Protein AF-0000000074702925 (afdb_homodimer)

Radius of gyration: 19.79 Å; Cα contacts (8 Å, |Δi|>4): 242; chains: 2; bounding box: 72×47×39 Å

Secondary structure (DSSP, 8-state):
------PPB--GGG-S-HHHHHHHS-TTSHHHHHHHHHHHHHHHHHHHTTT-HHHHHHHHHHHHHHHHTHHHHHHHHHHHGGGT-SSB---TT-HHIIIIIIHHHHHHHHHHHHHTT-/--------B--GGG-S-HHHHHHHS-TTSHHHHHHHHHHHHHHHHHHHTTT-HHHHHHHHHHHHHHHHTHHHHHHHHHHHGGGT-SSB---TT-HHIIIIIIHHHHHHHHHHHHHTT-

Solvent-accessible surface area (backbone atoms only — not comparable to full-atom values): 13350 Å² total; per-residue (Å²): 128,80,80,75,79,75,66,49,74,54,60,68,88,76,49,91,39,69,65,62,49,58,67,69,52,70,66,81,41,65,65,53,43,50,50,51,49,49,54,51,52,51,49,48,49,48,65,75,42,47,88,41,55,72,59,48,52,53,52,43,52,52,47,48,52,56,48,57,39,42,47,47,48,32,46,51,40,49,74,48,26,78,79,74,40,76,46,45,57,44,31,87,59,29,60,45,45,31,57,72,50,35,39,57,48,51,51,47,47,48,47,53,49,57,50,64,74,101,129,82,82,74,81,74,66,50,75,53,59,68,89,77,51,93,39,70,65,62,49,60,66,68,51,69,68,80,41,66,65,52,42,51,50,51,49,49,54,52,52,50,47,49,48,49,67,74,43,46,86,41,54,70,60,49,52,52,52,42,52,52,48,48,52,55,48,57,39,42,47,48,48,32,47,51,39,49,73,48,27,79,80,74,39,74,46,43,57,45,33,86,58,30,60,43,43,31,58,72,50,34,39,56,48,51,50,46,48,50,47,52,49,56,49,63,74,102

InterPro domains:
  IPR026721 Transmembrane protein 18 [PF14770] (21-115)

Organism: Acropora cervicornis (NCBI:txid6130)

Foldseek 3Di:
DPPPQDAAEDDCVPDPDLVSLVVPDDCVFPVNVVLVVVLVVLLCCLQVVLVVLVVLVVSLVVLVVQLVCLVVVLVVCQVCVVVRHRYRSSDPVRSCSVVSPNVSSVVSSVCSVVSNVD/DPPPQDAAEDDCVPDPDLVSLVVPDDCVQVVNVVLVCVLVVLLCCLQVVLVVLVVLVVSLVVLVVQLVCLVVVLVVCQVCVVVRHRYRSSDDVRSCSVVSPNVSSVVSSVCSVVSNVD

Structure (mmCIF, N/CA/C/O backbone):
data_AF-0000000074702925-model_v1
#
loop_
_entity.id
_entity.type
_entity.pdbx_description
1 polymer 'Transmembrane protein 18'
#
loop_
_atom_site.group_PDB
_atom_site.id
_atom_site.type_symbol
_atom_site.label_atom_id
_atom_site.label_alt_id
_atom_site.label_comp_id
_atom_site.label_asym_id
_atom_site.label_entity_id
_atom_site.label_seq_id
_atom_site.pdbx_PDB_ins_code
_atom_site.Cartn_x
_atom_site.Cartn_y
_atom_site.Cartn_z
_atom_site.occupancy
_atom_site.B_iso_or_equiv
_atom_site.auth_seq_id
_atom_site.auth_comp_id
_atom_site.auth_asym_id
_atom_site.auth_atom_id
_atom_site.pdbx_PDB_model_num
ATOM 1 N N . MET A 1 1 ? -36.688 21.953 11.672 1 45.47 1 MET A N 1
ATOM 2 C CA . MET A 1 1 ? -35.312 22.266 12.008 1 45.47 1 MET A CA 1
ATOM 3 C C . MET A 1 1 ? -34.344 21.422 11.203 1 45.47 1 MET A C 1
ATOM 5 O O . MET A 1 1 ? -34.438 20.188 11.211 1 45.47 1 MET A O 1
ATOM 9 N N . LYS A 1 2 ? -33.875 21.906 10.164 1 54.5 2 LYS A N 1
ATOM 10 C CA . LYS A 1 2 ? -33 21.141 9.289 1 54.5 2 LYS A CA 1
ATOM 11 C C . LYS A 1 2 ? -31.797 20.609 10.062 1 54.5 2 LYS A C 1
ATOM 13 O O . LYS A 1 2 ? -31.094 21.359 10.734 1 54.5 2 LYS A O 1
ATOM 18 N N . ASN A 1 3 ? -31.734 19.422 10.531 1 56.72 3 ASN A N 1
ATOM 19 C CA . ASN A 1 3 ? -30.609 18.844 11.242 1 56.72 3 ASN A CA 1
ATOM 20 C C . ASN A 1 3 ? -29.297 19.062 10.484 1 56.72 3 ASN A C 1
ATOM 22 O O . ASN A 1 3 ? -29.109 18.547 9.391 1 56.72 3 ASN A O 1
ATOM 26 N N . THR A 1 4 ? -28.734 20.25 10.68 1 74.25 4 THR A N 1
ATOM 27 C CA . THR A 1 4 ? -27.469 20.594 10.047 1 74.25 4 THR A CA 1
ATOM 28 C C . THR A 1 4 ? -26.391 19.578 10.383 1 74.25 4 THR A C 1
ATOM 30 O O . THR A 1 4 ? -26.016 19.438 11.547 1 74.25 4 THR A O 1
ATOM 33 N N . TYR A 1 5 ? -26.172 18.641 9.672 1 73.62 5 TYR A N 1
ATOM 34 C CA . TYR A 1 5 ? -25.109 17.641 9.867 1 73.62 5 TYR A CA 1
ATOM 35 C C . TYR A 1 5 ? -23.766 18.312 10.07 1 73.62 5 TYR A C 1
ATOM 37 O O . TYR A 1 5 ? -23.359 19.172 9.281 1 73.62 5 TYR A O 1
ATOM 45 N N . VAL A 1 6 ? -23.078 18.125 11.258 1 82.25 6 VAL A N 1
ATOM 46 C CA . VAL A 1 6 ? -21.734 18.609 11.531 1 82.25 6 VAL A CA 1
ATOM 47 C C . VAL A 1 6 ? -20.719 17.562 11.133 1 82.25 6 VAL A C 1
ATOM 49 O O . VAL A 1 6 ? -20.688 16.453 11.695 1 82.25 6 VAL A O 1
ATOM 52 N N . PRO A 1 7 ? -19.984 17.797 10.141 1 81.19 7 PRO A N 1
ATOM 53 C CA . PRO A 1 7 ? -18.969 16.828 9.742 1 81.19 7 PRO A CA 1
ATOM 54 C C . PRO A 1 7 ? -18.078 16.391 10.914 1 81.19 7 PRO A C 1
ATOM 56 O O . PRO A 1 7 ? -17.75 17.219 11.773 1 81.19 7 PRO A O 1
ATOM 59 N N . ARG A 1 8 ? -17.719 15.102 10.883 1 82.19 8 ARG A N 1
ATOM 60 C CA . ARG A 1 8 ? -16.797 14.578 11.883 1 82.19 8 ARG A CA 1
ATOM 61 C C . ARG A 1 8 ? -15.383 14.43 11.312 1 82.19 8 ARG A C 1
ATOM 63 O O . ARG A 1 8 ? -15.219 14.133 10.133 1 82.19 8 ARG A O 1
ATOM 70 N N . PHE A 1 9 ? -14.43 14.719 12.18 1 79.69 9 PHE A N 1
ATOM 71 C CA . PHE A 1 9 ? -13.023 14.461 11.891 1 79.69 9 PHE A CA 1
ATOM 72 C C . PHE A 1 9 ? -12.539 13.227 12.633 1 79.69 9 PHE A C 1
ATOM 74 O O . PHE A 1 9 ? -12.625 13.156 13.859 1 79.69 9 PHE A O 1
ATOM 81 N N . PHE A 1 10 ? -12.164 12.227 11.945 1 80.5 10 PHE A N 1
ATOM 82 C CA . PHE A 1 10 ? -11.703 10.984 12.555 1 80.5 10 PHE A CA 1
ATOM 83 C C . PHE A 1 10 ? -10.266 11.125 13.047 1 80.5 10 PHE A C 1
ATOM 85 O O . PHE A 1 10 ? -9.328 11.094 12.25 1 80.5 10 PHE A O 1
ATOM 92 N N . ASP A 1 11 ? -10.094 11.258 14.305 1 80.44 11 ASP A N 1
ATOM 93 C CA . ASP A 1 11 ? -8.805 11.312 14.984 1 80.44 11 ASP A CA 1
ATOM 94 C C . ASP A 1 11 ? -8.414 9.938 15.523 1 80.44 11 ASP A C 1
ATOM 96 O O . ASP A 1 11 ? -8.977 9.477 16.516 1 80.44 11 ASP A O 1
ATOM 100 N N . THR A 1 12 ? -7.488 9.391 15.016 1 79.94 12 THR A N 1
ATOM 101 C CA . THR A 1 12 ? -7.102 8.023 15.344 1 79.94 12 THR A CA 1
ATOM 102 C C . THR A 1 12 ? -6.449 7.961 16.719 1 79.94 12 THR A C 1
ATOM 104 O O . THR A 1 12 ? -6.32 6.883 17.312 1 79.94 12 THR A O 1
ATOM 107 N N . ASN A 1 13 ? -6.023 9 17.172 1 80.88 13 ASN A N 1
ATOM 108 C CA . ASN A 1 13 ? -5.445 9.008 18.516 1 80.88 13 ASN A CA 1
ATOM 109 C C . ASN A 1 13 ? -6.48 8.633 19.562 1 80.88 13 ASN A C 1
ATOM 111 O O . ASN A 1 13 ? -6.121 8.234 20.672 1 80.88 13 ASN A O 1
ATOM 115 N N . GLN A 1 14 ? -7.699 8.672 19.266 1 77 14 GLN A N 1
ATOM 116 C CA . GLN A 1 14 ? -8.773 8.438 20.219 1 77 14 GLN A CA 1
ATOM 117 C C . GLN A 1 14 ? -9.422 7.078 20 1 77 14 GLN A C 1
ATOM 119 O O . GLN A 1 14 ? -10.414 6.742 20.656 1 77 14 GLN A O 1
ATOM 124 N N . ILE A 1 15 ? -8.781 6.348 19.188 1 72.19 15 ILE A N 1
ATOM 125 C CA . ILE A 1 15 ? -9.43 5.098 18.812 1 72.19 15 ILE A CA 1
ATOM 126 C C . ILE A 1 15 ? -8.789 3.93 19.547 1 72.19 15 ILE A C 1
ATOM 128 O O . ILE A 1 15 ? -7.562 3.818 19.609 1 72.19 15 ILE A O 1
ATOM 132 N N . ASP A 1 16 ? -9.68 3.139 20.062 1 75.44 16 ASP A N 1
ATOM 133 C CA . ASP A 1 16 ? -9.25 2.014 20.891 1 75.44 16 ASP A CA 1
ATOM 134 C C . ASP A 1 16 ? -8.789 0.846 20.016 1 75.44 16 ASP A C 1
ATOM 136 O O . ASP A 1 16 ? -7.953 0.042 20.438 1 75.44 16 ASP A O 1
ATOM 140 N N . GLY A 1 17 ? -9.367 0.904 18.844 1 87.5 17 GLY A N 1
ATOM 141 C CA . GLY A 1 17 ? -9.008 -0.203 17.969 1 87.5 17 GLY A CA 1
ATOM 142 C C . GLY A 1 17 ? -9.578 -0.065 16.562 1 87.5 17 GLY A C 1
ATOM 143 O O . GLY A 1 17 ? -10.398 0.815 16.312 1 87.5 17 GLY A O 1
ATOM 144 N N . VAL A 1 18 ? -9.125 -0.928 15.758 1 89.31 18 VAL A N 1
ATOM 145 C CA . VAL A 1 18 ? -9.508 -0.881 14.352 1 89.31 18 VAL A CA 1
ATOM 146 C C . VAL A 1 18 ? -11.008 -1.138 14.211 1 89.31 18 VAL A C 1
ATOM 148 O O . VAL A 1 18 ? -11.688 -0.477 13.422 1 89.31 18 VAL A O 1
ATOM 151 N N . TRP A 1 19 ? -11.5 -2.031 15.008 1 91.12 19 TRP A N 1
ATOM 152 C CA . TRP A 1 19 ? -12.914 -2.375 14.898 1 91.12 19 TRP A CA 1
ATOM 153 C C . TRP A 1 19 ? -13.789 -1.191 15.297 1 91.12 19 TRP A C 1
ATOM 155 O O . TRP A 1 19 ? -14.781 -0.896 14.625 1 91.12 19 TRP A O 1
ATOM 165 N N . GLU A 1 20 ? -13.438 -0.58 16.375 1 91 20 GLU A N 1
ATOM 166 C CA . GLU A 1 20 ? -14.164 0.617 16.797 1 91 20 GLU A CA 1
ATOM 167 C C . GLU A 1 20 ? -14.094 1.705 15.727 1 91 20 GLU A C 1
ATOM 169 O O . GLU A 1 20 ? -15.062 2.445 15.531 1 91 20 GLU A O 1
ATOM 174 N N . TYR A 1 21 ? -13 1.733 15.18 1 91.31 21 TYR A N 1
ATOM 175 C CA . TYR A 1 21 ? -12.812 2.701 14.109 1 91.31 21 TYR A CA 1
ATOM 176 C C . TYR A 1 21 ? -13.758 2.404 12.945 1 91.31 21 TYR A C 1
ATOM 178 O O . TYR A 1 21 ? -14.484 3.287 12.484 1 91.31 21 TYR A O 1
ATOM 186 N N . VAL A 1 22 ? -13.82 1.162 12.508 1 94.12 22 VAL A N 1
ATOM 187 C CA . VAL A 1 22 ? -14.633 0.763 11.367 1 94.12 22 VAL A CA 1
ATOM 188 C C . VAL A 1 22 ? -16.109 0.931 11.695 1 94.12 22 VAL A C 1
ATOM 190 O O . VAL A 1 22 ? -16.906 1.375 10.859 1 94.12 22 VAL A O 1
ATOM 193 N N . LYS A 1 23 ? -16.469 0.731 12.875 1 93.75 23 LYS A N 1
ATOM 194 C CA . LYS A 1 23 ? -17.859 0.876 13.305 1 93.75 23 LYS A CA 1
ATOM 195 C C . LYS A 1 23 ? -18.297 2.336 13.258 1 93.75 23 LYS A C 1
ATOM 197 O O . LYS A 1 23 ? -19.469 2.625 13.047 1 93.75 23 LYS A O 1
ATOM 202 N N . ALA A 1 24 ? -17.375 3.207 13.5 1 93.25 24 ALA A N 1
ATOM 203 C CA . ALA A 1 24 ? -17.672 4.633 13.57 1 93.25 24 ALA A CA 1
ATOM 204 C C . ALA A 1 24 ? -17.891 5.215 12.172 1 93.25 24 ALA A C 1
ATOM 206 O O . ALA A 1 24 ? -18.391 6.328 12.023 1 93.25 24 ALA A O 1
ATOM 207 N N . ILE A 1 25 ? -17.469 4.473 11.156 1 95.81 25 ILE A N 1
ATOM 208 C CA . ILE A 1 25 ? -17.625 4.949 9.789 1 95.81 25 ILE A CA 1
ATOM 209 C C . ILE A 1 25 ? -19.094 4.938 9.391 1 95.81 25 ILE A C 1
ATOM 211 O O . ILE A 1 25 ? -19.812 3.986 9.703 1 95.81 25 ILE A O 1
ATOM 215 N N . ASP A 1 26 ? -19.594 5.984 8.75 1 96.31 26 ASP A N 1
ATOM 216 C CA . ASP A 1 26 ? -20.938 6.02 8.188 1 96.31 26 ASP A CA 1
ATOM 217 C C . ASP A 1 26 ? -20.969 5.344 6.816 1 96.31 26 ASP A C 1
ATOM 219 O O . ASP A 1 26 ? -20.828 6.008 5.789 1 96.31 26 ASP A O 1
ATOM 223 N N . TRP A 1 27 ? -21.297 4.188 6.758 1 96.69 27 TRP A N 1
ATOM 224 C CA . TRP A 1 27 ? -21.234 3.357 5.559 1 96.69 27 TRP A CA 1
ATOM 225 C C . TRP A 1 27 ? -22.391 3.68 4.613 1 96.69 27 TRP A C 1
ATOM 227 O O . TRP A 1 27 ? -22.453 3.148 3.502 1 96.69 27 TRP A O 1
ATOM 237 N N . SER A 1 28 ? -23.234 4.559 5.02 1 95.75 28 SER A N 1
ATOM 238 C CA . SER A 1 28 ? -24.328 4.953 4.133 1 95.75 28 SER A CA 1
ATOM 239 C C . SER A 1 28 ? -23.859 5.965 3.094 1 95.75 28 SER A C 1
ATOM 241 O O . SER A 1 28 ? -24.594 6.301 2.164 1 95.75 28 SER A O 1
ATOM 243 N N . GLU A 1 29 ? -22.703 6.484 3.213 1 96.69 29 GLU A N 1
ATOM 244 C CA . GLU A 1 29 ? -22.141 7.383 2.209 1 96.69 29 GLU A CA 1
ATOM 245 C C . GLU A 1 29 ? -22.078 6.711 0.839 1 96.69 29 GLU A C 1
ATOM 247 O O . GLU A 1 29 ? -21.562 5.602 0.708 1 96.69 29 GLU A O 1
ATOM 252 N N . PRO A 1 30 ? -22.5 7.359 -0.197 1 98 30 PRO A N 1
ATOM 253 C CA . PRO A 1 30 ? -22.562 6.711 -1.509 1 98 30 PRO A CA 1
ATOM 254 C C . PRO A 1 30 ? -21.203 6.281 -2.025 1 98 30 PRO A C 1
ATOM 256 O O . PRO A 1 30 ? -21.078 5.223 -2.648 1 98 30 PRO A O 1
ATOM 259 N N . TRP A 1 31 ? -20.219 7.125 -1.813 1 98.38 31 TRP A N 1
ATOM 260 C CA . TRP A 1 31 ? -18.891 6.766 -2.318 1 98.38 31 TRP A CA 1
ATOM 261 C C . TRP A 1 31 ? -18.344 5.547 -1.584 1 98.38 31 TRP A C 1
ATOM 263 O O . TRP A 1 31 ? -17.625 4.73 -2.17 1 98.38 31 TRP A O 1
ATOM 273 N N . LEU A 1 32 ? -18.641 5.363 -0.361 1 98.5 32 LEU A N 1
ATOM 274 C CA . LEU A 1 32 ? -18.234 4.18 0.381 1 98.5 32 LEU A CA 1
ATOM 275 C C . LEU A 1 32 ? -18.969 2.938 -0.109 1 98.5 32 LEU A C 1
ATOM 277 O O . LEU A 1 32 ? -18.375 1.86 -0.217 1 98.5 32 LEU A O 1
ATOM 281 N N . ALA A 1 33 ? -20.25 3.117 -0.35 1 98.25 33 ALA A N 1
ATOM 282 C CA . ALA A 1 33 ? -20.984 2.014 -0.952 1 98.25 33 ALA A CA 1
ATOM 283 C C . ALA A 1 33 ? -20.375 1.599 -2.283 1 98.25 33 ALA A C 1
ATOM 285 O O . ALA A 1 33 ? -20.234 0.407 -2.566 1 98.25 33 ALA A O 1
AT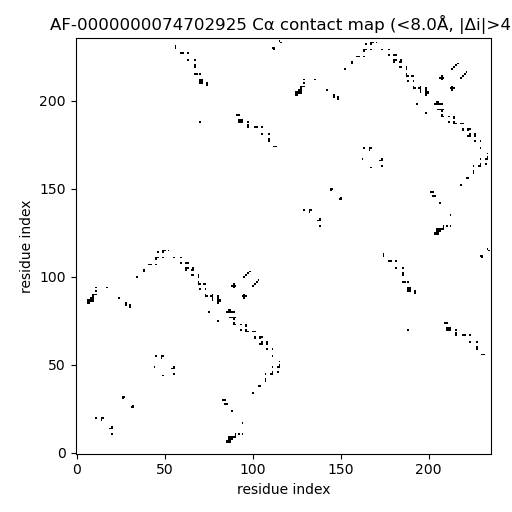OM 286 N N . GLY A 1 34 ? -20.062 2.57 -3.104 1 98.5 34 GLY A N 1
ATOM 287 C CA . GLY A 1 34 ? -19.391 2.281 -4.359 1 98.5 34 GLY A CA 1
ATOM 288 C C . GLY A 1 34 ? -18.078 1.525 -4.172 1 98.5 34 GLY A C 1
ATOM 289 O O . GLY A 1 34 ? -17.797 0.588 -4.918 1 98.5 34 GLY A O 1
ATOM 290 N N . LEU A 1 35 ? -17.328 1.936 -3.217 1 98.69 35 LEU A N 1
ATOM 291 C CA . LEU A 1 35 ? -16.062 1.266 -2.924 1 98.69 35 LEU A CA 1
ATOM 292 C C . LEU A 1 35 ? -16.297 -0.179 -2.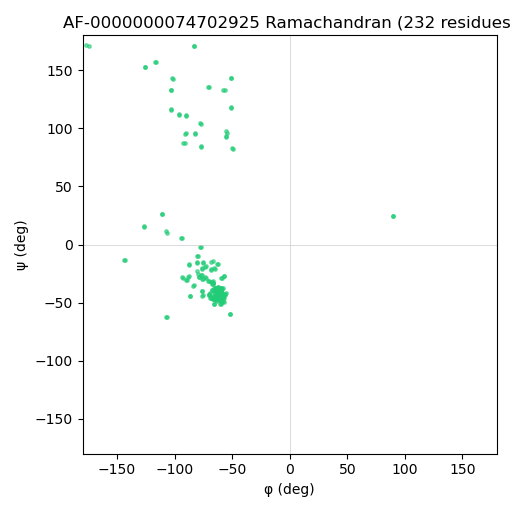498 1 98.69 35 LEU A C 1
ATOM 294 O O . LEU A 1 35 ? -15.57 -1.082 -2.916 1 98.69 35 LEU A O 1
ATOM 298 N N . LEU A 1 36 ? -17.344 -0.442 -1.652 1 98.56 36 LEU A N 1
ATOM 299 C CA . LEU A 1 36 ? -17.688 -1.8 -1.242 1 98.56 36 LEU A CA 1
ATOM 300 C C . LEU A 1 36 ? -18.078 -2.648 -2.447 1 98.56 36 LEU A C 1
ATOM 302 O O . LEU A 1 36 ? -17.641 -3.797 -2.57 1 98.56 36 LEU A O 1
ATOM 306 N N . VAL A 1 37 ? -18.875 -2.086 -3.268 1 98.62 37 VAL A N 1
ATOM 307 C CA . VAL A 1 37 ? -19.281 -2.785 -4.484 1 98.62 37 VAL A CA 1
ATOM 308 C C . VAL A 1 37 ? -18.047 -3.123 -5.316 1 98.62 37 VAL A C 1
ATOM 310 O O . VAL A 1 37 ? -17.938 -4.234 -5.844 1 98.62 37 VAL A O 1
ATOM 313 N N . PHE A 1 38 ? -17.125 -2.215 -5.426 1 98.81 38 PHE A N 1
ATOM 314 C CA . PHE A 1 38 ? -15.875 -2.441 -6.145 1 98.81 38 PHE A CA 1
ATOM 315 C C . PHE A 1 38 ? -15.125 -3.635 -5.566 1 98.81 38 PHE A C 1
ATOM 317 O O . PHE A 1 38 ? -14.688 -4.516 -6.305 1 98.81 38 PHE A O 1
ATOM 324 N N . HIS A 1 39 ? -14.977 -3.637 -4.254 1 98.69 39 HIS A N 1
ATOM 325 C CA . HIS A 1 39 ? -14.258 -4.727 -3.609 1 98.69 39 HIS A CA 1
ATOM 326 C C . HIS A 1 39 ? -14.938 -6.066 -3.869 1 98.69 39 HIS A C 1
ATOM 328 O O . HIS A 1 39 ? -14.281 -7.043 -4.238 1 98.69 39 HIS A O 1
ATOM 334 N N . VAL A 1 40 ? -16.234 -6.148 -3.744 1 98.62 40 VAL A N 1
ATOM 335 C CA . VAL A 1 40 ? -17 -7.387 -3.896 1 98.62 40 VAL A CA 1
ATOM 336 C C . VAL A 1 40 ? -16.969 -7.832 -5.355 1 98.62 40 VAL A C 1
ATOM 338 O O . VAL A 1 40 ? -16.734 -9.008 -5.648 1 98.62 40 VAL A O 1
ATOM 341 N N . THR A 1 41 ? -17.203 -6.914 -6.273 1 98.56 41 THR A N 1
ATOM 342 C CA . THR A 1 41 ? -17.188 -7.242 -7.691 1 98.56 41 THR A CA 1
ATOM 343 C C . THR A 1 41 ? -15.82 -7.77 -8.102 1 98.56 41 THR A C 1
ATOM 345 O O . THR A 1 41 ? -15.719 -8.758 -8.836 1 98.56 41 THR A O 1
ATOM 348 N N . THR A 1 42 ? -14.758 -7.047 -7.633 1 98.5 42 THR A N 1
ATOM 349 C CA . THR A 1 42 ? -13.406 -7.5 -7.945 1 98.5 42 THR A CA 1
ATOM 350 C C . THR A 1 42 ? -13.164 -8.906 -7.402 1 98.5 42 THR A C 1
ATOM 352 O O . THR A 1 42 ? -12.594 -9.758 -8.094 1 98.5 42 THR A O 1
ATOM 355 N N . PHE A 1 43 ? -13.617 -9.141 -6.172 1 98.38 43 PHE A N 1
ATOM 356 C CA . PHE A 1 43 ? -13.484 -10.461 -5.566 1 98.38 43 PHE A CA 1
ATOM 357 C C . PHE A 1 43 ? -14.195 -11.516 -6.406 1 98.38 43 PHE A C 1
ATOM 359 O O . PHE A 1 43 ? -13.633 -12.578 -6.68 1 98.38 43 PHE A O 1
ATOM 366 N N . LEU A 1 44 ? -15.398 -11.25 -6.859 1 97.81 44 LEU A N 1
ATOM 367 C CA . LEU A 1 44 ? -16.188 -12.18 -7.66 1 97.81 44 LEU A CA 1
ATOM 368 C C . LEU A 1 44 ? -15.523 -12.43 -9.008 1 97.81 44 LEU A C 1
ATOM 370 O O . LEU A 1 44 ? -15.516 -13.562 -9.508 1 97.81 44 LEU A O 1
ATOM 374 N N . LEU A 1 45 ? -15.008 -11.391 -9.602 1 97.38 45 LEU A N 1
ATOM 375 C CA . LEU A 1 45 ? -14.289 -11.531 -10.867 1 97.38 45 LEU A CA 1
ATOM 376 C C . LEU A 1 45 ? -13.078 -12.445 -10.703 1 97.38 45 LEU A C 1
ATOM 378 O O . LEU A 1 45 ? -12.812 -13.281 -11.57 1 97.38 45 LEU A O 1
ATOM 382 N N . ILE A 1 46 ? -12.375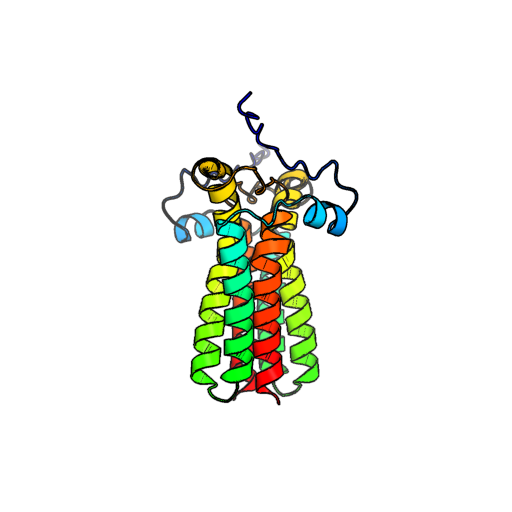 -12.273 -9.625 1 97.19 46 ILE A N 1
ATOM 383 C CA . ILE A 1 46 ? -11.18 -13.062 -9.359 1 97.19 46 ILE A CA 1
ATOM 384 C C . ILE A 1 46 ? -11.539 -14.539 -9.25 1 97.19 46 ILE A C 1
ATOM 386 O O . ILE A 1 46 ? -10.922 -15.391 -9.898 1 97.19 46 ILE A O 1
ATOM 390 N N . VAL A 1 47 ? -12.562 -14.867 -8.578 1 95.62 47 VAL A N 1
ATOM 391 C CA . VAL A 1 47 ? -12.953 -16.25 -8.367 1 95.62 47 VAL A CA 1
ATOM 392 C C . VAL A 1 47 ? -13.602 -16.812 -9.633 1 95.62 47 VAL A C 1
ATOM 394 O O . VAL A 1 47 ? -13.312 -17.938 -10.047 1 95.62 47 VAL A O 1
ATOM 397 N N . GLY A 1 48 ? -14.438 -16.062 -10.203 1 95.31 48 GLY A N 1
ATOM 398 C CA . GLY A 1 48 ? -15.219 -16.516 -11.344 1 95.31 48 GLY A CA 1
ATOM 399 C C . GLY A 1 48 ? -14.391 -16.688 -12.602 1 95.31 48 GLY A C 1
ATOM 400 O O . GLY A 1 48 ? -14.727 -17.516 -13.461 1 95.31 48 GLY A O 1
ATOM 401 N N . LEU A 1 49 ? -13.352 -15.836 -12.688 1 93.56 49 LEU A N 1
ATOM 402 C CA . LEU A 1 49 ? -12.523 -15.859 -13.891 1 93.56 49 LEU A CA 1
ATOM 403 C C . LEU A 1 49 ? -11.125 -16.406 -13.578 1 93.56 49 LEU A C 1
ATOM 405 O O . LEU A 1 49 ? -10.148 -16.016 -14.227 1 93.56 49 LEU A O 1
ATOM 409 N N . ARG A 1 50 ? -10.969 -17.219 -12.57 1 91.81 50 ARG A N 1
ATOM 410 C CA . ARG A 1 50 ? -9.672 -17.688 -12.109 1 91.81 50 ARG A CA 1
ATOM 411 C C . ARG A 1 50 ? -9.008 -18.578 -13.164 1 91.81 50 ARG A C 1
ATOM 413 O O . ARG A 1 50 ? -7.789 -18.766 -13.133 1 91.81 50 ARG A O 1
ATOM 420 N N . ARG A 1 51 ? -9.758 -19.172 -14.148 1 91.56 51 ARG A N 1
ATOM 421 C CA . ARG A 1 51 ? -9.203 -20.047 -15.172 1 91.56 51 ARG A CA 1
ATOM 422 C C . ARG A 1 51 ? -8.477 -19.25 -16.234 1 91.56 51 ARG A C 1
ATOM 424 O O . ARG A 1 51 ? -7.719 -19.812 -17.031 1 91.56 51 ARG A O 1
ATOM 431 N N . TYR A 1 52 ? -8.828 -17.938 -16.297 1 92.62 52 TYR A N 1
ATOM 432 C CA . TYR A 1 52 ? -8.188 -17.062 -17.281 1 92.62 52 TYR A CA 1
ATOM 433 C C . TYR A 1 52 ? -6.961 -16.375 -16.672 1 92.62 52 TYR A C 1
ATOM 435 O O . TYR A 1 52 ? -7.027 -15.227 -16.266 1 92.62 52 TYR A O 1
ATOM 443 N N . THR A 1 53 ? -5.859 -16.969 -16.719 1 87.56 53 THR A N 1
ATOM 444 C CA . THR A 1 53 ? -4.637 -16.578 -16.016 1 87.56 53 THR A CA 1
ATOM 445 C C . THR A 1 53 ? -4.125 -15.234 -16.531 1 87.56 53 THR A C 1
ATOM 447 O O . THR A 1 53 ? -3.652 -14.414 -15.742 1 87.56 53 THR A O 1
ATOM 450 N N . ASN A 1 54 ? -4.133 -15.07 -17.906 1 90 54 ASN A N 1
ATOM 451 C CA . ASN A 1 54 ? -3.672 -13.789 -18.438 1 90 54 ASN A CA 1
ATOM 452 C C . ASN A 1 54 ? -4.512 -12.633 -17.922 1 90 54 ASN A C 1
ATOM 454 O O . ASN A 1 54 ? -3.979 -11.562 -17.609 1 90 54 ASN A O 1
ATOM 458 N N . PHE A 1 55 ? -5.832 -12.906 -17.875 1 92.81 55 PHE A N 1
ATOM 459 C CA . PHE A 1 55 ? -6.723 -11.891 -17.328 1 92.81 55 PHE A CA 1
ATOM 460 C C . PHE A 1 55 ? -6.398 -11.602 -15.867 1 92.81 55 PHE A C 1
ATOM 462 O O . PHE A 1 55 ? -6.34 -10.445 -15.453 1 92.81 55 PHE A O 1
ATOM 469 N N . GLN A 1 56 ? -6.094 -12.625 -15.062 1 92.69 56 GLN A N 1
ATOM 470 C CA . GLN A 1 56 ? -5.766 -12.484 -13.648 1 92.69 56 GLN A CA 1
ATOM 471 C C . GLN A 1 56 ? -4.477 -11.688 -13.461 1 92.69 56 GLN A C 1
ATOM 473 O O . GLN A 1 56 ? -4.367 -10.891 -12.523 1 92.69 56 GLN A O 1
ATOM 478 N N . GLY A 1 57 ? -3.514 -11.898 -14.352 1 94 57 GLY A N 1
ATOM 479 C CA . GLY A 1 57 ? -2.279 -11.133 -14.273 1 94 57 GLY A CA 1
ATOM 480 C C . GLY A 1 57 ? -2.49 -9.641 -14.461 1 94 57 GLY A C 1
ATOM 481 O O . GLY A 1 57 ? -1.925 -8.836 -13.719 1 94 57 GLY A O 1
ATOM 482 N N . ILE A 1 58 ? -3.271 -9.336 -15.461 1 96.19 58 ILE A N 1
ATOM 483 C CA . ILE A 1 58 ? -3.559 -7.934 -15.742 1 96.19 58 ILE A CA 1
ATOM 484 C C . ILE A 1 58 ? -4.344 -7.324 -14.578 1 96.19 58 ILE A C 1
ATOM 486 O O . ILE A 1 58 ? -4.043 -6.215 -14.133 1 96.19 58 ILE A O 1
ATOM 490 N N . LEU A 1 59 ? -5.355 -8.055 -14.148 1 97.12 59 LEU A N 1
ATOM 491 C CA . LEU A 1 59 ? -6.133 -7.594 -13.008 1 97.12 59 LEU A CA 1
ATOM 492 C C . LEU A 1 59 ? -5.23 -7.367 -11.797 1 97.12 59 LEU A C 1
ATOM 494 O O . LEU A 1 59 ? -5.371 -6.363 -11.094 1 97.12 59 LEU A O 1
ATOM 498 N N . PHE A 1 60 ? -4.316 -8.234 -11.547 1 97.56 60 PHE A N 1
ATOM 499 C CA . PHE A 1 60 ? -3.365 -8.125 -10.445 1 97.56 60 PHE A CA 1
ATOM 500 C C . PHE A 1 60 ? -2.549 -6.844 -10.562 1 97.56 60 PHE A C 1
ATOM 502 O O . PHE A 1 60 ? -2.4 -6.105 -9.586 1 97.56 60 PHE A O 1
ATOM 509 N N . LEU A 1 61 ? -2.035 -6.656 -11.742 1 97.81 61 LEU A N 1
ATOM 510 C CA . LEU A 1 61 ? -1.221 -5.465 -11.953 1 97.81 61 LEU A CA 1
ATOM 511 C C . LEU A 1 61 ? -2.029 -4.199 -11.695 1 97.81 61 LEU A C 1
ATOM 513 O O . LEU A 1 61 ? -1.525 -3.244 -11.094 1 97.81 61 LEU A O 1
ATOM 517 N N . CYS A 1 62 ? -3.252 -4.172 -12.141 1 98.31 62 CYS A N 1
ATOM 518 C CA . CYS A 1 62 ? -4.129 -3.033 -11.898 1 98.31 62 CYS A CA 1
ATOM 519 C C . CYS A 1 62 ? -4.352 -2.822 -10.406 1 98.31 62 CYS A C 1
ATOM 521 O O . CYS A 1 62 ? -4.27 -1.695 -9.914 1 98.31 62 CYS A O 1
ATOM 523 N N . LEU A 1 63 ? -4.613 -3.873 -9.68 1 98.75 63 LEU A N 1
ATOM 524 C CA . LEU A 1 63 ? -4.836 -3.795 -8.234 1 98.75 63 LEU A CA 1
ATOM 525 C C . LEU A 1 63 ? -3.576 -3.326 -7.516 1 98.75 63 LEU A C 1
ATOM 527 O O . LEU A 1 63 ? -3.654 -2.531 -6.578 1 98.75 63 LEU A O 1
ATOM 531 N N . LEU A 1 64 ? -2.418 -3.752 -7.961 1 98.56 64 LEU A N 1
ATOM 532 C CA . LEU A 1 64 ? -1.165 -3.273 -7.387 1 98.56 64 LEU A CA 1
ATOM 533 C C . LEU A 1 64 ? -1.005 -1.773 -7.609 1 98.56 64 LEU A C 1
ATOM 535 O O . LEU A 1 64 ? -0.517 -1.061 -6.727 1 98.56 64 LEU A O 1
ATOM 539 N N . GLY A 1 65 ? -1.346 -1.346 -8.805 1 98.38 65 GLY A N 1
ATOM 540 C CA . GLY A 1 65 ? -1.297 0.084 -9.07 1 98.38 65 GLY A CA 1
ATOM 541 C C . GLY A 1 65 ? -2.184 0.893 -8.148 1 98.38 65 GLY A C 1
ATOM 542 O O . GLY A 1 65 ? -1.786 1.959 -7.672 1 98.38 65 GLY A O 1
ATOM 543 N N . LEU A 1 66 ? -3.346 0.423 -7.949 1 98.62 66 LEU A N 1
ATOM 544 C CA . LEU A 1 66 ? -4.258 1.079 -7.02 1 98.62 66 LEU A CA 1
ATOM 545 C C . LEU A 1 66 ? -3.682 1.08 -5.605 1 98.62 66 LEU A C 1
ATOM 547 O O . LEU A 1 66 ? -3.732 2.098 -4.91 1 98.62 66 LEU A O 1
ATOM 551 N N . ALA A 1 67 ? -3.15 -0.046 -5.172 1 98.44 67 ALA A N 1
ATOM 552 C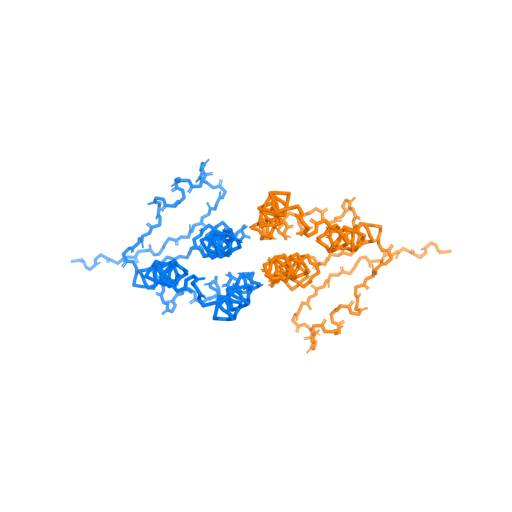 CA . ALA A 1 67 ? -2.533 -0.118 -3.852 1 98.44 67 ALA A CA 1
ATOM 553 C C . ALA A 1 67 ? -1.319 0.802 -3.762 1 98.44 67 ALA A C 1
ATOM 555 O O . ALA A 1 67 ? -1.08 1.425 -2.725 1 98.44 67 ALA A O 1
ATOM 556 N N . PHE A 1 68 ? -0.547 0.876 -4.805 1 97.94 68 PHE A N 1
ATOM 557 C CA . PHE A 1 68 ? 0.651 1.705 -4.875 1 97.94 68 PHE A CA 1
ATOM 558 C C . PHE A 1 68 ? 0.309 3.172 -4.645 1 97.94 68 PHE A C 1
ATOM 560 O O . PHE A 1 68 ? 1.093 3.912 -4.047 1 97.94 68 PHE A O 1
ATOM 567 N N . ALA A 1 69 ? -0.835 3.564 -4.977 1 97.69 69 ALA A N 1
ATOM 568 C CA . ALA A 1 69 ? -1.248 4.965 -4.922 1 97.69 69 ALA A CA 1
ATOM 569 C C . ALA A 1 69 ? -1.938 5.281 -3.598 1 97.69 69 ALA A C 1
ATOM 571 O O . ALA A 1 69 ? -2.453 6.387 -3.408 1 97.69 69 ALA A O 1
ATOM 572 N N . SER A 1 70 ? -1.965 4.359 -2.688 1 97.88 70 SER A N 1
ATOM 573 C CA . SER A 1 70 ? -2.758 4.508 -1.471 1 97.88 70 SER A CA 1
ATOM 574 C C . SER A 1 70 ? -2.342 5.75 -0.69 1 97.88 70 SER A C 1
ATOM 576 O O . SER A 1 70 ? -3.193 6.484 -0.184 1 97.88 70 SER A O 1
ATOM 578 N N . GLU A 1 71 ? -1.073 6.047 -0.655 1 95.69 71 GLU A N 1
ATOM 579 C CA . GLU A 1 71 ? -0.59 7.223 0.067 1 95.69 71 GLU A CA 1
ATOM 580 C C . GLU A 1 71 ? -1.095 8.508 -0.576 1 95.69 71 GLU A C 1
ATOM 582 O O . GLU A 1 71 ? -1.641 9.375 0.108 1 95.69 71 GLU A O 1
ATOM 587 N N . GLN A 1 72 ? -0.894 8.602 -1.827 1 96.44 72 GLN A N 1
ATOM 588 C CA . GLN A 1 72 ? -1.34 9.789 -2.553 1 96.44 72 GLN A CA 1
ATOM 589 C C . GLN A 1 72 ? -2.857 9.938 -2.48 1 96.44 72 GLN A C 1
ATOM 591 O O . GLN A 1 72 ? -3.371 11.047 -2.355 1 96.44 72 GLN A O 1
ATOM 596 N N . LEU A 1 73 ? -3.568 8.859 -2.508 1 97.56 73 LEU A N 1
ATOM 597 C CA . LEU A 1 73 ? -5.023 8.898 -2.41 1 97.56 73 LEU A CA 1
ATOM 598 C C . LEU A 1 73 ? -5.461 9.359 -1.024 1 97.56 73 LEU A C 1
ATOM 600 O O . LEU A 1 73 ? -6.449 10.094 -0.892 1 97.56 73 LEU A O 1
ATOM 604 N N . ASN A 1 74 ? -4.73 8.883 -0.05 1 97.75 74 ASN A N 1
ATOM 605 C CA . ASN A 1 74 ? -5.047 9.336 1.3 1 97.75 74 ASN A CA 1
ATOM 606 C C . ASN A 1 74 ? -4.898 10.852 1.434 1 97.75 74 ASN A C 1
ATOM 608 O O . ASN A 1 74 ? -5.766 11.516 2 1 97.75 74 ASN A O 1
ATOM 612 N N . VAL A 1 75 ? -3.838 11.398 0.903 1 96.56 75 VAL A N 1
ATOM 613 C CA . VAL A 1 75 ? -3.562 12.828 0.979 1 96.56 75 VAL A CA 1
ATOM 614 C C . VAL A 1 75 ? -4.602 13.594 0.167 1 96.56 75 VAL A C 1
ATOM 616 O O . VAL A 1 75 ? -5.172 14.578 0.647 1 96.56 75 VAL A O 1
ATOM 619 N N . LEU A 1 76 ? -4.855 13.156 -1.004 1 96.38 76 LEU A N 1
ATOM 620 C CA . LEU A 1 76 ? -5.863 13.797 -1.842 1 96.38 76 LEU A CA 1
ATOM 621 C C . LEU A 1 76 ? -7.238 13.727 -1.188 1 96.38 76 LEU A C 1
ATOM 623 O O . LEU A 1 76 ? -8 14.695 -1.228 1 96.38 76 LEU A O 1
ATOM 627 N N . GLY A 1 77 ? -7.605 12.594 -0.621 1 97.38 77 GLY A N 1
ATOM 628 C CA . GLY A 1 77 ? -8.852 12.469 0.117 1 97.38 77 GLY A CA 1
ATOM 629 C C . GLY A 1 77 ? -8.961 13.445 1.272 1 97.38 77 GLY A C 1
ATOM 630 O O . GLY A 1 77 ? -10.023 14.039 1.493 1 97.38 77 GLY A O 1
ATOM 631 N N . ALA A 1 78 ? -7.887 13.562 1.983 1 96.44 78 ALA A N 1
ATOM 632 C CA . ALA A 1 78 ? -7.867 14.492 3.107 1 96.44 78 ALA A CA 1
ATOM 633 C C . ALA A 1 78 ? -8.07 15.93 2.631 1 96.44 78 ALA A C 1
ATOM 635 O O . ALA A 1 78 ? -8.781 16.703 3.271 1 96.44 78 ALA A O 1
ATOM 636 N N . LYS A 1 79 ? -7.5 16.219 1.567 1 96.25 79 LYS A N 1
ATOM 637 C CA . LYS A 1 79 ? -7.543 17.578 1.048 1 96.25 79 LYS A CA 1
ATOM 638 C C . LYS A 1 79 ? -8.906 17.891 0.435 1 96.25 79 LYS A C 1
ATOM 640 O O . LYS A 1 79 ? -9.383 19.031 0.517 1 96.25 79 LYS A O 1
ATOM 645 N N . HIS A 1 80 ? -9.625 16.891 -0.122 1 97.31 80 HIS A N 1
ATOM 646 C CA . HIS A 1 80 ? -10.797 17.188 -0.937 1 97.31 80 HIS A CA 1
ATOM 647 C C . HIS A 1 80 ? -12.031 16.438 -0.445 1 97.31 80 HIS A C 1
ATOM 649 O O . HIS A 1 80 ? -13.008 16.297 -1.179 1 97.31 80 HIS A O 1
ATOM 655 N N . TRP A 1 81 ? -12.016 15.906 0.728 1 96.06 81 TRP A N 1
ATOM 656 C CA . TRP A 1 81 ? -13.102 15.062 1.221 1 96.06 81 TRP A CA 1
ATOM 657 C C . TRP A 1 81 ? -14.43 15.797 1.176 1 96.06 81 TRP A C 1
ATOM 659 O O . TRP A 1 81 ? -15.477 15.195 0.917 1 96.06 81 TRP A O 1
ATOM 669 N N . ARG A 1 82 ? -14.492 17.141 1.259 1 96.38 82 ARG A N 1
ATOM 670 C CA . ARG A 1 82 ? -15.719 17.922 1.358 1 96.38 82 ARG A CA 1
ATOM 671 C C . ARG A 1 82 ? -16.516 17.844 0.06 1 96.38 82 ARG A C 1
ATOM 673 O O . ARG A 1 82 ? -17.719 18.094 0.051 1 96.38 82 ARG A O 1
ATOM 680 N N . THR A 1 83 ? -15.914 17.547 -0.952 1 97.25 83 THR A N 1
ATOM 681 C CA . THR A 1 83 ? -16.578 17.531 -2.254 1 97.25 83 THR A CA 1
ATOM 682 C C . THR A 1 83 ? -17.359 16.234 -2.441 1 97.25 83 THR A C 1
ATOM 684 O O . THR A 1 83 ? -18.281 16.172 -3.271 1 97.25 83 THR A O 1
ATOM 687 N N . PHE A 1 84 ? -17.141 15.227 -1.649 1 96.81 84 PHE A N 1
ATOM 688 C CA . PHE A 1 84 ? -17.797 13.969 -1.979 1 96.81 84 PHE A CA 1
ATOM 689 C C . PHE A 1 84 ? -18.219 13.227 -0.713 1 96.81 84 PHE A C 1
ATOM 691 O O . PHE A 1 84 ? -18.969 12.25 -0.778 1 96.81 84 PHE A O 1
ATOM 698 N N . SER A 1 85 ? -17.734 13.625 0.451 1 96 85 SER A N 1
ATOM 699 C CA . SER A 1 85 ? -17.969 12.914 1.702 1 96 85 SER A CA 1
ATOM 700 C C . SER A 1 85 ? -18.562 13.836 2.76 1 96 85 SER A C 1
ATOM 702 O O . SER A 1 85 ? -18.25 15.031 2.795 1 96 85 SER A O 1
ATOM 704 N N . ARG A 1 86 ? -19.297 13.234 3.648 1 96.06 86 ARG A N 1
ATOM 705 C CA . ARG A 1 86 ? -19.859 14 4.754 1 96.06 86 ARG A CA 1
ATOM 706 C C . ARG A 1 86 ? -18.859 14.164 5.883 1 96.06 86 ARG A C 1
ATOM 708 O O . ARG A 1 86 ? -18.797 15.211 6.527 1 96.06 86 ARG A O 1
ATOM 715 N N . ASP A 1 87 ? -18.016 13.125 6.105 1 95.06 87 ASP A N 1
ATOM 716 C CA . ASP A 1 87 ? -17.016 13.125 7.168 1 95.06 87 ASP A CA 1
ATOM 717 C C . ASP A 1 87 ? -15.609 13.039 6.59 1 95.06 87 ASP A C 1
ATOM 719 O O . ASP A 1 87 ? -15.422 12.586 5.461 1 95.06 87 ASP A O 1
ATOM 723 N N . GLN A 1 88 ? -14.641 13.5 7.371 1 95.94 88 GLN A N 1
ATOM 724 C CA . GLN A 1 88 ? -13.234 13.398 6.996 1 95.94 88 GLN A CA 1
ATOM 725 C C . GLN A 1 88 ? -12.617 12.102 7.516 1 95.94 88 GLN A C 1
ATOM 727 O O . GLN A 1 88 ? -12.062 12.07 8.617 1 95.94 88 GLN A O 1
ATOM 732 N N . TYR A 1 89 ? -12.586 11.117 6.711 1 96.44 89 TYR A N 1
ATOM 733 C CA . TYR A 1 89 ? -12.109 9.797 7.125 1 96.44 89 TYR A CA 1
ATOM 734 C C . TYR A 1 89 ? -10.602 9.68 6.941 1 96.44 89 TYR A C 1
ATOM 736 O O . TYR A 1 89 ? -9.953 8.867 7.605 1 96.44 89 TYR A O 1
ATOM 744 N N . PHE A 1 90 ? -10.008 10.398 6.031 1 96.88 90 PHE A N 1
ATOM 745 C CA . PHE A 1 90 ? -8.609 10.258 5.617 1 96.88 90 PHE A CA 1
ATOM 746 C C . PHE A 1 90 ? -7.676 10.883 6.645 1 96.88 90 PHE A C 1
ATOM 748 O O . PHE A 1 90 ? -7.195 12 6.453 1 96.88 90 PHE A O 1
ATOM 755 N N . ASP A 1 91 ? -7.375 10.133 7.625 1 93.19 91 ASP A N 1
ATOM 756 C CA . ASP A 1 91 ? -6.613 10.609 8.773 1 93.19 91 ASP A CA 1
ATOM 757 C C . ASP A 1 91 ? -5.113 10.578 8.5 1 93.19 91 ASP A C 1
ATOM 759 O O . ASP A 1 91 ? -4.664 9.898 7.57 1 93.19 91 ASP A O 1
ATOM 763 N N . SER A 1 92 ? -4.324 11.125 9.328 1 92.06 92 SER A N 1
ATOM 764 C CA . SER A 1 92 ? -2.896 11.305 9.094 1 92.06 92 SER A CA 1
ATOM 765 C C . SER A 1 92 ? -2.127 10.008 9.336 1 92.06 92 SER A C 1
ATOM 767 O O . SER A 1 92 ? -1.041 9.812 8.789 1 92.06 92 SER A O 1
ATOM 769 N N . PHE A 1 93 ? -2.611 9.227 10.133 1 92.12 93 PHE A N 1
ATOM 770 C CA . PHE A 1 93 ? -1.944 7.957 10.383 1 92.12 93 PHE A CA 1
ATOM 771 C C . PHE A 1 93 ? -2.201 6.977 9.242 1 92.12 93 PHE A C 1
ATOM 773 O O . PHE A 1 93 ? -1.464 6.004 9.078 1 92.12 93 PHE A O 1
ATOM 780 N N . GLY A 1 94 ? -3.303 7.152 8.555 1 94.38 94 GLY A N 1
ATOM 781 C CA . GLY A 1 94 ? -3.609 6.355 7.379 1 94.38 94 GLY A CA 1
ATOM 782 C C . GLY A 1 94 ? -4.379 5.086 7.699 1 94.38 94 GLY A C 1
ATOM 783 O O . GLY A 1 94 ? -4.266 4.09 6.984 1 94.38 94 GLY A O 1
ATOM 784 N N . LEU A 1 95 ? -5.062 5.141 8.789 1 95.25 95 LEU A N 1
ATOM 785 C CA . LEU A 1 95 ? -5.812 3.953 9.18 1 95.25 95 LEU A CA 1
ATOM 786 C C . LEU A 1 95 ? -6.949 3.684 8.195 1 95.25 95 LEU A C 1
ATOM 788 O O . LEU A 1 95 ? -7.156 2.543 7.777 1 95.25 95 LEU A O 1
ATOM 792 N N . PHE A 1 96 ? -7.719 4.695 7.812 1 97.25 96 PHE A N 1
ATOM 793 C CA . PHE A 1 96 ? -8.859 4.531 6.918 1 97.25 96 PHE A CA 1
ATOM 794 C C . PHE A 1 96 ? -8.414 3.967 5.574 1 97.25 96 PHE A C 1
ATOM 796 O O . PHE A 1 96 ? -8.953 2.963 5.105 1 97.25 96 PHE A O 1
ATOM 803 N N . ILE A 1 97 ? -7.402 4.617 4.984 1 98.06 97 ILE A N 1
ATOM 804 C CA . ILE A 1 97 ? -6.992 4.242 3.637 1 98.06 97 ILE A CA 1
ATOM 805 C C . ILE A 1 97 ? -6.391 2.838 3.654 1 98.06 97 ILE A C 1
ATOM 807 O O . ILE A 1 97 ? -6.531 2.082 2.691 1 98.06 97 ILE A O 1
ATOM 811 N N . SER A 1 98 ? -5.695 2.488 4.762 1 97.44 98 SER A N 1
ATOM 812 C CA . SER A 1 98 ? -5.09 1.164 4.879 1 97.44 98 SER A CA 1
ATOM 813 C C . SER A 1 98 ? -6.152 0.085 5.051 1 97.44 98 SER A C 1
ATOM 815 O O . SER A 1 98 ? -6.125 -0.938 4.363 1 97.44 98 SER A O 1
ATOM 817 N N . VAL A 1 99 ? -7.105 0.335 5.848 1 97.69 99 VAL A N 1
ATOM 818 C CA . VAL A 1 99 ? -8.039 -0.711 6.246 1 97.69 99 VAL A CA 1
ATOM 819 C C . VAL A 1 99 ? -9.172 -0.81 5.223 1 97.69 99 VAL A C 1
ATOM 821 O O . VAL A 1 99 ? -9.555 -1.909 4.816 1 97.69 99 VAL A O 1
ATOM 824 N N . VAL A 1 100 ? -9.672 0.319 4.828 1 98.38 100 VAL A N 1
ATOM 825 C CA . VAL A 1 100 ? -10.914 0.344 4.062 1 98.38 100 VAL A CA 1
ATOM 826 C C . VAL A 1 100 ? -10.602 0.251 2.57 1 98.38 100 VAL A C 1
ATOM 828 O O . VAL A 1 100 ? -11.375 -0.326 1.803 1 98.38 100 VAL A O 1
ATOM 831 N N . TYR A 1 101 ? -9.5 0.759 2.176 1 98.75 101 TYR A N 1
ATOM 832 C CA . TYR A 1 101 ? -9.172 0.837 0.756 1 98.75 101 TYR A CA 1
ATOM 833 C C . TYR A 1 101 ? -8.102 -0.187 0.385 1 98.75 101 TYR A C 1
ATOM 835 O O . TYR A 1 101 ? -8.391 -1.17 -0.302 1 98.75 101 TYR A O 1
ATOM 843 N N . ALA A 1 102 ? -6.93 -0.079 0.952 1 98.75 102 ALA A N 1
ATOM 844 C CA . ALA A 1 102 ? -5.785 -0.875 0.519 1 98.75 102 ALA A CA 1
ATOM 845 C C . ALA A 1 102 ? -5.891 -2.311 1.027 1 98.75 102 ALA A C 1
ATOM 847 O O . ALA A 1 102 ? -5.52 -3.254 0.324 1 98.75 102 ALA A O 1
ATOM 848 N N . GLY A 1 103 ? -6.332 -2.496 2.24 1 98.44 103 GLY A N 1
ATOM 849 C CA . GLY A 1 103 ? -6.426 -3.822 2.828 1 98.44 103 GLY A CA 1
ATOM 850 C C . GLY A 1 103 ? -7.18 -4.809 1.955 1 98.44 103 GLY A C 1
ATOM 851 O O . GLY A 1 103 ? -6.633 -5.844 1.563 1 98.44 103 GLY A O 1
ATOM 852 N N . PRO A 1 104 ? -8.406 -4.523 1.653 1 98.69 104 PRO A N 1
ATOM 853 C CA . PRO A 1 104 ? -9.188 -5.426 0.801 1 98.69 104 PRO A CA 1
ATOM 854 C C . PRO A 1 104 ? -8.555 -5.629 -0.574 1 98.69 104 PRO A C 1
ATOM 856 O O .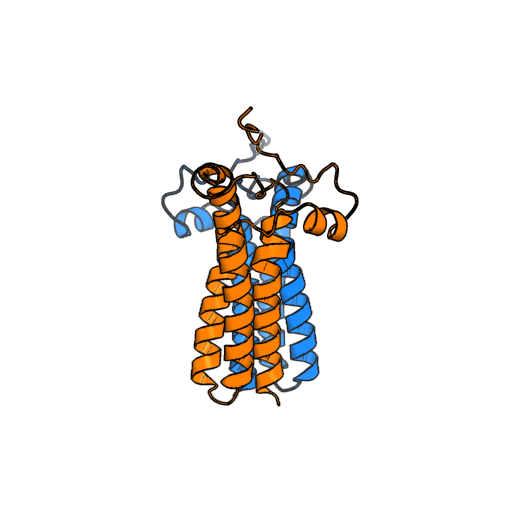 PRO A 1 104 ? -8.656 -6.719 -1.146 1 98.69 104 PRO A O 1
ATOM 859 N N . ILE A 1 105 ? -7.98 -4.59 -1.145 1 98.88 105 ILE A N 1
ATOM 860 C CA . ILE A 1 105 ? -7.301 -4.719 -2.43 1 98.88 105 ILE A CA 1
ATOM 861 C C . ILE A 1 105 ? -6.156 -5.727 -2.309 1 98.88 105 ILE A C 1
ATOM 863 O O . ILE A 1 105 ? -6.027 -6.633 -3.137 1 98.88 105 ILE A O 1
ATOM 867 N N . LEU A 1 106 ? -5.371 -5.594 -1.262 1 98.75 106 LEU A N 1
ATOM 868 C CA . LEU A 1 106 ? -4.25 -6.504 -1.042 1 98.75 106 LEU A CA 1
ATOM 869 C C . LEU A 1 106 ? -4.746 -7.922 -0.771 1 98.75 106 LEU A C 1
ATOM 871 O O . LEU A 1 106 ? -4.117 -8.891 -1.195 1 98.75 106 LEU A O 1
ATOM 875 N N . PHE A 1 107 ? -5.809 -8.078 -0.084 1 98.31 107 PHE A N 1
ATOM 876 C CA . PHE A 1 107 ? -6.414 -9.391 0.135 1 98.31 107 PHE A CA 1
ATOM 877 C C . PHE A 1 107 ? -6.801 -10.039 -1.19 1 98.31 107 PHE A C 1
ATOM 879 O O . PHE A 1 107 ? -6.543 -11.219 -1.406 1 98.31 107 PHE A O 1
ATOM 886 N N . ASN A 1 108 ? -7.402 -9.258 -2.02 1 98.38 108 ASN A N 1
ATOM 887 C CA . ASN A 1 108 ? -7.75 -9.758 -3.348 1 98.38 108 ASN A CA 1
ATOM 888 C C . ASN A 1 108 ? -6.516 -10.188 -4.129 1 98.38 108 ASN A C 1
ATOM 890 O O . ASN A 1 108 ? -6.551 -11.188 -4.852 1 98.38 108 ASN A O 1
ATOM 894 N N . CYS A 1 109 ? -5.445 -9.43 -4.008 1 97.88 109 CYS A N 1
ATOM 895 C CA . CYS A 1 109 ? -4.191 -9.828 -4.637 1 97.88 109 CYS A CA 1
ATOM 896 C C . CYS A 1 109 ? -3.721 -11.18 -4.109 1 97.88 109 CYS A C 1
ATOM 898 O O . CYS A 1 109 ? -3.229 -12.008 -4.871 1 97.88 109 CYS A O 1
ATOM 900 N N . PHE A 1 110 ? -3.865 -11.352 -2.846 1 97.31 110 PHE A N 1
ATOM 901 C CA . PHE A 1 110 ? -3.504 -12.633 -2.252 1 97.31 110 PHE A CA 1
ATOM 902 C C . PHE A 1 110 ? -4.344 -13.758 -2.844 1 97.31 110 PHE A C 1
ATOM 904 O O . PHE A 1 110 ? -3.816 -14.82 -3.18 1 97.31 110 PHE A O 1
ATOM 911 N N . ILE A 1 111 ? -5.617 -13.547 -2.973 1 96.31 111 ILE A N 1
ATOM 912 C CA . ILE A 1 111 ? -6.516 -14.57 -3.502 1 96.31 111 ILE A CA 1
ATOM 913 C C . ILE A 1 111 ? -6.113 -14.922 -4.93 1 96.31 111 ILE A C 1
ATOM 915 O O . ILE A 1 111 ? -6.105 -16.094 -5.309 1 96.31 111 ILE A O 1
ATOM 919 N N . ILE A 1 112 ? -5.801 -13.945 -5.672 1 95.75 112 ILE A N 1
ATOM 920 C CA . ILE A 1 112 ? -5.344 -14.211 -7.031 1 95.75 112 ILE A CA 1
ATOM 921 C C . ILE A 1 112 ? -4.121 -15.125 -6.992 1 95.75 112 ILE A C 1
ATOM 923 O O . ILE A 1 112 ? -4.027 -16.078 -7.762 1 95.75 112 ILE A O 1
ATOM 927 N N . THR A 1 113 ? -3.227 -14.812 -6.133 1 93.06 113 THR A N 1
ATOM 928 C CA . THR A 1 113 ? -1.964 -15.539 -6.047 1 93.06 113 THR A CA 1
ATOM 929 C C . THR A 1 113 ? -2.201 -17 -5.66 1 93.06 113 THR A C 1
ATOM 931 O O . THR A 1 113 ? -1.576 -17.906 -6.211 1 93.06 113 THR A O 1
ATOM 934 N N . VAL A 1 114 ? -3.145 -17.25 -4.801 1 90.31 114 VAL A N 1
ATOM 935 C CA . VAL A 1 114 ? -3.293 -18.609 -4.277 1 90.31 114 VAL A CA 1
ATOM 936 C C . VAL A 1 114 ? -4.316 -19.375 -5.113 1 90.31 114 VAL A C 1
ATOM 938 O O . VAL A 1 114 ? -4.316 -20.609 -5.125 1 90.31 114 VAL A O 1
ATOM 941 N N . SER A 1 115 ? -5.215 -18.75 -5.691 1 85.56 115 SER A N 1
ATOM 942 C CA . SER A 1 115 ? -6.254 -19.422 -6.465 1 85.56 115 SER A CA 1
ATOM 943 C C . SER A 1 115 ? -5.703 -19.938 -7.789 1 85.56 115 SER A C 1
ATOM 945 O O . SER A 1 115 ? -6.281 -20.844 -8.391 1 85.56 115 SER A O 1
ATOM 947 N N . ASN A 1 116 ? -4.746 -19.359 -8.312 1 71.69 116 ASN A N 1
ATOM 948 C CA . ASN A 1 116 ? -4.141 -19.844 -9.547 1 71.69 116 ASN A CA 1
ATOM 949 C C . ASN A 1 116 ? -3.443 -21.188 -9.344 1 71.69 116 ASN A C 1
ATOM 951 O O . ASN A 1 116 ? -3.09 -21.859 -10.32 1 71.69 116 ASN A O 1
ATOM 955 N N . LYS A 1 117 ? -3.225 -21.562 -8.156 1 63.19 117 LYS A N 1
ATOM 956 C CA . LYS A 1 117 ? -2.6 -22.844 -7.836 1 63.19 117 LYS A CA 1
ATOM 957 C C . LYS A 1 117 ? -3.641 -23.953 -7.742 1 63.19 117 LYS A C 1
ATOM 959 O O . LYS A 1 117 ? -3.305 -25.141 -7.828 1 63.19 117 LYS A O 1
ATOM 964 N N . LEU A 1 118 ? -4.855 -23.516 -7.594 1 49.5 118 LEU A N 1
ATOM 965 C CA . LEU A 1 118 ? -5.871 -24.562 -7.504 1 49.5 118 LEU A CA 1
ATOM 966 C C . LEU A 1 118 ? -6.422 -24.906 -8.883 1 49.5 118 LEU A C 1
ATOM 968 O O . LEU A 1 118 ? -6.605 -24.016 -9.727 1 49.5 118 LEU A O 1
ATOM 972 N N . MET B 1 1 ? 37.656 21.922 10.008 1 44.44 1 MET B N 1
ATOM 973 C CA . MET B 1 1 ? 36.281 22.406 10.047 1 44.44 1 MET B CA 1
ATOM 974 C C . MET B 1 1 ? 35.281 21.25 9.859 1 44.44 1 MET B C 1
ATOM 976 O O . MET B 1 1 ? 35.375 20.516 8.875 1 44.44 1 MET B O 1
ATOM 980 N N . LYS B 1 2 ? 34.844 20.719 10.891 1 53.72 2 LYS B N 1
ATOM 981 C CA . LYS B 1 2 ? 33.938 19.562 10.82 1 53.72 2 LYS B CA 1
ATOM 982 C C . LYS B 1 2 ? 32.719 19.859 9.945 1 53.72 2 LYS B C 1
ATOM 984 O O . LYS B 1 2 ? 32.031 20.859 10.156 1 53.72 2 LYS B O 1
ATOM 989 N N . ASN B 1 3 ? 32.656 19.531 8.742 1 56.5 3 ASN B N 1
ATOM 990 C CA . ASN B 1 3 ? 31.531 19.766 7.859 1 56.5 3 ASN B CA 1
ATOM 991 C C . ASN B 1 3 ? 30.219 19.312 8.508 1 56.5 3 ASN B C 1
ATOM 993 O O . ASN B 1 3 ? 30.016 18.125 8.758 1 56.5 3 ASN B O 1
ATOM 997 N N . THR B 1 4 ? 29.688 20.188 9.352 1 74.06 4 THR B N 1
ATOM 998 C CA . THR B 1 4 ? 28.422 19.906 10.023 1 74.06 4 THR B CA 1
ATOM 999 C C . THR B 1 4 ? 27.328 19.578 9.016 1 74.06 4 THR B C 1
ATOM 1001 O O . THR B 1 4 ? 26.938 20.453 8.227 1 74.06 4 THR B O 1
ATOM 1004 N N . TYR B 1 5 ? 27.094 18.453 8.695 1 73.62 5 TYR B N 1
ATOM 1005 C CA . TYR B 1 5 ? 26.016 18.031 7.797 1 73.62 5 TYR B CA 1
ATOM 1006 C C . TYR B 1 5 ? 24.688 18.609 8.234 1 73.62 5 TYR B C 1
ATOM 1008 O O . TYR B 1 5 ? 24.297 18.5 9.406 1 73.62 5 TYR B O 1
ATOM 1016 N N . VAL B 1 6 ? 24 19.469 7.402 1 81.69 6 VAL B N 1
ATOM 1017 C CA . VAL B 1 6 ? 22.656 20 7.645 1 81.69 6 VAL B CA 1
ATOM 1018 C C . VAL B 1 6 ? 21.625 19.047 7.039 1 81.69 6 VAL B C 1
ATOM 1020 O O . VAL B 1 6 ? 21.594 18.859 5.82 1 81.69 6 VAL B O 1
ATOM 1023 N N . PRO B 1 7 ? 20.891 18.406 7.816 1 81.12 7 PRO B N 1
ATOM 1024 C CA . PRO B 1 7 ? 19.859 17.531 7.273 1 81.12 7 PRO B CA 1
ATOM 1025 C C . PRO B 1 7 ? 18.969 18.219 6.234 1 81.12 7 PRO B C 1
ATOM 1027 O O . PRO B 1 7 ? 18.656 19.391 6.379 1 81.12 7 PRO B O 1
ATOM 1030 N N . ARG B 1 8 ? 18.594 17.422 5.219 1 82.25 8 ARG B N 1
ATOM 1031 C CA . ARG B 1 8 ? 17.672 17.922 4.207 1 82.25 8 ARG B CA 1
ATOM 1032 C C . ARG B 1 8 ? 16.25 17.406 4.449 1 82.25 8 ARG B C 1
ATOM 1034 O O . ARG B 1 8 ? 16.062 16.297 4.934 1 82.25 8 ARG B O 1
ATOM 1041 N N . PHE B 1 9 ? 15.312 18.312 4.168 1 79.25 9 PHE B N 1
ATOM 1042 C CA . PHE B 1 9 ? 13.906 17.953 4.152 1 79.25 9 PHE B CA 1
ATOM 1043 C C . PHE B 1 9 ? 13.398 17.812 2.721 1 79.25 9 PHE B C 1
ATOM 1045 O O . PHE B 1 9 ? 13.484 18.75 1.931 1 79.25 9 PHE B O 1
ATOM 1052 N N . PHE B 1 10 ? 13.008 16.656 2.346 1 80.44 10 PHE B N 1
ATOM 1053 C CA . PHE B 1 10 ? 12.523 16.406 0.992 1 80.44 10 PHE B CA 1
ATOM 1054 C C . PHE B 1 10 ? 11.102 16.922 0.822 1 80.44 10 PHE B C 1
ATOM 1056 O O . PHE B 1 10 ? 10.148 16.297 1.3 1 80.44 10 PHE B O 1
ATOM 1063 N N . ASP B 1 11 ? 10.93 18.031 0.175 1 80.31 11 ASP B N 1
ATOM 1064 C CA . ASP B 1 11 ? 9.648 18.625 -0.173 1 80.31 11 ASP B CA 1
ATOM 1065 C C . ASP B 1 11 ? 9.227 18.25 -1.59 1 80.31 11 ASP B C 1
ATOM 1067 O O . ASP B 1 11 ? 9.789 18.734 -2.566 1 80.31 11 ASP B O 1
ATOM 1071 N N . THR B 1 12 ? 8.273 17.531 -1.706 1 79.88 12 THR B N 1
ATOM 1072 C CA . THR B 1 12 ? 7.852 16.984 -2.988 1 79.88 12 THR B CA 1
ATOM 1073 C C . THR B 1 12 ? 7.219 18.062 -3.857 1 79.88 12 THR B C 1
ATOM 1075 O O . THR B 1 12 ? 7.059 17.891 -5.066 1 79.88 12 THR B O 1
ATOM 1078 N N . ASN B 1 13 ? 6.832 19.062 -3.291 1 80.75 13 ASN B N 1
ATOM 1079 C CA . ASN B 1 13 ? 6.277 20.156 -4.078 1 80.75 13 ASN B CA 1
ATOM 1080 C C . ASN B 1 13 ? 7.312 20.734 -5.031 1 80.75 13 ASN B C 1
ATOM 1082 O O . ASN B 1 13 ? 6.961 21.391 -6.016 1 80.75 13 ASN B O 1
ATOM 1086 N N . GLN B 1 14 ? 8.523 20.484 -4.832 1 76.44 14 GLN B N 1
ATOM 1087 C CA . GLN B 1 14 ? 9.602 21.078 -5.605 1 76.44 14 GLN B CA 1
ATOM 1088 C C . GLN B 1 14 ? 10.227 20.062 -6.559 1 76.44 14 GLN B C 1
ATOM 1090 O O . GLN B 1 14 ? 11.227 20.359 -7.219 1 76.44 14 GLN B O 1
ATOM 1095 N N . ILE B 1 15 ? 9.547 19 -6.656 1 72.06 15 ILE B N 1
ATOM 1096 C CA . ILE B 1 15 ? 10.156 17.922 -7.418 1 72.06 15 ILE B CA 1
ATOM 1097 C C . ILE B 1 15 ? 9.516 17.844 -8.805 1 72.06 15 ILE B C 1
ATOM 1099 O O . ILE B 1 15 ? 8.289 17.859 -8.93 1 72.06 15 ILE B O 1
ATOM 1103 N N . ASP B 1 16 ? 10.406 17.75 -9.75 1 75.19 16 ASP B N 1
ATOM 1104 C CA . ASP B 1 16 ? 9.969 17.734 -11.141 1 75.19 16 ASP B CA 1
ATOM 1105 C C . ASP B 1 16 ? 9.492 16.344 -11.555 1 75.19 16 ASP B C 1
ATOM 1107 O O . ASP B 1 16 ? 8.656 16.219 -12.453 1 75.19 16 ASP B O 1
ATOM 1111 N N . GLY B 1 17 ? 10.016 15.438 -10.789 1 87.38 17 GLY B N 1
ATOM 1112 C CA . GLY B 1 17 ? 9.633 14.086 -11.148 1 87.38 17 GLY B CA 1
ATOM 1113 C C . GLY B 1 17 ? 10.195 13.039 -10.203 1 87.38 17 GLY B C 1
ATOM 1114 O O . GLY B 1 17 ? 11.039 13.344 -9.359 1 87.38 17 GLY B O 1
ATOM 1115 N N . VAL B 1 18 ? 9.734 11.875 -10.406 1 89.19 18 VAL B N 1
ATOM 1116 C CA . VAL B 1 18 ? 10.102 10.773 -9.523 1 89.19 18 VAL B CA 1
ATOM 1117 C C . VAL B 1 18 ? 11.594 10.477 -9.664 1 89.19 18 VAL B C 1
ATOM 1119 O O . VAL B 1 18 ? 12.273 10.227 -8.672 1 89.19 18 VAL B O 1
ATOM 1122 N N . TRP B 1 19 ? 12.062 10.562 -10.867 1 91.12 19 TRP B N 1
ATOM 1123 C CA . TRP B 1 19 ? 13.469 10.242 -11.086 1 91.12 19 TRP B CA 1
ATOM 1124 C C . TRP B 1 19 ? 14.375 11.25 -10.398 1 91.12 19 TRP B C 1
ATOM 1126 O O . TRP B 1 19 ? 15.367 10.875 -9.766 1 91.12 19 TRP B O 1
ATOM 1136 N N . GLU B 1 20 ? 14.047 12.477 -10.555 1 90.94 20 GLU B N 1
ATOM 1137 C CA . GLU B 1 20 ? 14.805 13.523 -9.859 1 90.94 20 GLU B CA 1
ATOM 1138 C C . GLU B 1 20 ? 14.75 13.328 -8.352 1 90.94 20 GLU B C 1
ATOM 1140 O O . GLU B 1 20 ? 15.734 13.594 -7.652 1 90.94 20 GLU B O 1
ATOM 1145 N N . TYR B 1 21 ? 13.641 12.93 -7.98 1 91.25 21 TYR B N 1
ATOM 1146 C CA . TYR B 1 21 ? 13.469 12.656 -6.559 1 91.25 21 TYR B CA 1
ATOM 1147 C C . TYR B 1 21 ? 14.391 11.531 -6.105 1 91.25 21 TYR B C 1
ATOM 1149 O O . TYR B 1 21 ? 15.141 11.68 -5.133 1 91.25 21 TYR B O 1
ATOM 1157 N N . VAL B 1 22 ? 14.422 10.445 -6.832 1 94.12 22 VAL B N 1
ATOM 1158 C CA . VAL B 1 22 ? 15.219 9.273 -6.465 1 94.12 22 VAL B CA 1
ATOM 1159 C C . VAL B 1 22 ? 16.703 9.602 -6.551 1 94.12 22 VAL B C 1
ATOM 1161 O O . VAL B 1 22 ? 17.484 9.188 -5.703 1 94.12 22 VAL B O 1
ATOM 1164 N N . LYS B 1 23 ? 17.062 10.414 -7.438 1 93.81 23 LYS B N 1
ATOM 1165 C CA . LYS B 1 23 ? 18.453 10.812 -7.602 1 93.81 23 LYS B CA 1
ATOM 1166 C C . LYS B 1 23 ? 18.922 11.641 -6.41 1 93.81 23 LYS B C 1
ATOM 1168 O O . LYS B 1 23 ? 20.109 11.617 -6.066 1 93.81 23 LYS B O 1
ATOM 1173 N N . ALA B 1 24 ? 18.031 12.383 -5.852 1 93.31 24 ALA B N 1
ATOM 1174 C CA . ALA B 1 24 ? 18.359 13.289 -4.754 1 93.31 24 ALA B CA 1
ATOM 1175 C C . ALA B 1 24 ? 18.562 12.523 -3.453 1 93.31 24 ALA B C 1
ATOM 1177 O O . ALA B 1 24 ? 19.109 13.062 -2.484 1 93.31 24 ALA B O 1
ATOM 1178 N N . ILE B 1 25 ? 18.125 11.273 -3.43 1 95.81 25 ILE B N 1
ATOM 1179 C CA . ILE B 1 25 ? 18.266 10.469 -2.227 1 95.81 25 ILE B CA 1
ATOM 1180 C C . ILE B 1 25 ? 19.75 10.117 -2.016 1 95.81 25 ILE B C 1
ATOM 1182 O O . ILE B 1 25 ? 20.453 9.773 -2.967 1 95.81 25 ILE B O 1
ATOM 1186 N N . ASP B 1 26 ? 20.25 10.227 -0.793 1 96.31 26 ASP B N 1
ATOM 1187 C CA . ASP B 1 26 ? 21.594 9.766 -0.441 1 96.31 26 ASP B CA 1
ATOM 1188 C C . ASP B 1 26 ? 21.594 8.266 -0.16 1 96.31 26 ASP B C 1
ATOM 1190 O O . ASP B 1 26 ? 21.453 7.84 0.988 1 96.31 26 ASP B O 1
ATOM 1194 N N . TRP B 1 27 ? 21.906 7.508 -1.056 1 96.69 27 TRP B N 1
ATOM 1195 C CA . TRP B 1 27 ? 21.812 6.051 -0.999 1 96.69 27 TRP B CA 1
ATOM 1196 C C . TRP B 1 27 ? 22.969 5.465 -0.186 1 96.69 27 TRP B C 1
ATOM 1198 O O . TRP B 1 27 ? 23.016 4.254 0.054 1 96.69 27 TRP B O 1
ATOM 1208 N N . SER B 1 28 ? 23.828 6.297 0.259 1 95.75 28 SER B N 1
ATOM 1209 C CA . SER B 1 28 ? 24.906 5.801 1.1 1 95.75 28 SER B CA 1
ATOM 1210 C C . SER B 1 28 ? 24.438 5.59 2.535 1 95.75 28 SER B C 1
ATOM 1212 O O . SER B 1 28 ? 25.172 5.031 3.355 1 95.75 28 SER B O 1
ATOM 1214 N N . GLU B 1 29 ? 23.312 6.023 2.887 1 96.69 29 GLU B N 1
ATOM 1215 C CA . GLU B 1 29 ? 22.75 5.77 4.215 1 96.69 29 GLU B CA 1
ATOM 1216 C C . GLU B 1 29 ? 22.672 4.273 4.5 1 96.69 29 GLU B C 1
ATOM 1218 O O . GLU B 1 29 ? 22.125 3.514 3.701 1 96.69 29 GLU B O 1
ATOM 1223 N N . PRO B 1 30 ? 23.094 3.828 5.641 1 98.06 30 PRO B N 1
ATOM 1224 C CA . PRO B 1 30 ? 23.141 2.389 5.91 1 98.06 30 PRO B CA 1
ATOM 1225 C C . PRO B 1 30 ? 21.75 1.744 5.891 1 98.06 30 PRO B C 1
ATOM 1227 O O . PRO B 1 30 ? 21.594 0.615 5.418 1 98.06 30 PRO B O 1
ATOM 1230 N N . TRP B 1 31 ? 20.797 2.445 6.453 1 98.38 31 TRP B N 1
ATOM 1231 C CA . TRP B 1 31 ? 19.469 1.853 6.484 1 98.38 31 TRP B CA 1
ATOM 1232 C C . TRP B 1 31 ? 18.891 1.722 5.078 1 98.38 31 TRP B C 1
ATOM 1234 O O . TRP B 1 31 ? 18.156 0.778 4.785 1 98.38 31 TRP B O 1
ATOM 1244 N N . LEU B 1 32 ? 19.203 2.576 4.191 1 98.56 32 LEU B N 1
ATOM 1245 C CA . LEU B 1 32 ? 18.766 2.469 2.805 1 98.56 32 LEU B CA 1
ATOM 1246 C C . LEU B 1 32 ? 19.469 1.316 2.1 1 98.56 32 LEU B C 1
ATOM 1248 O O . LEU B 1 32 ? 18.859 0.597 1.31 1 98.56 32 LEU B O 1
ATOM 1252 N N . ALA B 1 33 ? 20.766 1.208 2.365 1 98.25 33 ALA B N 1
ATOM 1253 C CA . ALA B 1 33 ? 21.469 0.048 1.834 1 98.25 33 ALA B CA 1
ATOM 1254 C C . ALA B 1 33 ? 20.828 -1.253 2.311 1 98.25 33 ALA B C 1
ATOM 1256 O O . ALA B 1 33 ? 20.656 -2.191 1.529 1 98.25 33 ALA B O 1
ATOM 1257 N N . GLY B 1 34 ? 20.531 -1.324 3.592 1 98.44 34 GLY B N 1
ATOM 1258 C CA . GLY B 1 34 ? 19.828 -2.486 4.121 1 98.44 34 GLY B CA 1
ATOM 1259 C C . GLY B 1 34 ? 18.516 -2.764 3.422 1 98.44 34 GLY B C 1
ATOM 1260 O O . GLY B 1 34 ? 18.203 -3.918 3.125 1 98.44 34 GLY B O 1
ATOM 1261 N N . LEU B 1 35 ? 17.781 -1.734 3.18 1 98.69 35 LEU B N 1
ATOM 1262 C CA . LEU B 1 35 ? 16.5 -1.874 2.484 1 98.69 35 LEU B CA 1
ATOM 1263 C C . LEU B 1 35 ? 16.703 -2.404 1.07 1 98.69 35 LEU B C 1
ATOM 1265 O O . LEU B 1 35 ? 15.953 -3.266 0.609 1 98.69 35 LEU B O 1
ATOM 1269 N N . LEU B 1 36 ? 17.75 -1.906 0.339 1 98.56 36 LEU B N 1
ATOM 1270 C CA . LEU B 1 36 ? 18.062 -2.4 -0.997 1 98.56 36 LEU B CA 1
ATOM 1271 C C . LEU B 1 36 ? 18.422 -3.881 -0.958 1 98.56 36 LEU B C 1
ATOM 1273 O O . LEU B 1 36 ? 17.969 -4.66 -1.796 1 98.56 36 LEU B O 1
ATOM 1277 N N . VAL B 1 37 ? 19.234 -4.223 -0.03 1 98.62 37 VAL B N 1
ATOM 1278 C CA . VAL B 1 37 ? 19.609 -5.625 0.137 1 98.62 37 VAL B CA 1
ATOM 1279 C C . VAL B 1 37 ? 18.359 -6.469 0.385 1 98.62 37 VAL B C 1
ATOM 1281 O O . VAL B 1 37 ? 18.219 -7.555 -0.18 1 98.62 37 VAL B O 1
ATOM 1284 N N . PHE B 1 38 ? 17.453 -5.98 1.19 1 98.81 38 PHE B N 1
ATOM 1285 C CA . PHE B 1 38 ? 16.203 -6.668 1.457 1 98.81 38 PHE B CA 1
ATOM 1286 C C . PHE B 1 38 ? 15.422 -6.906 0.164 1 98.81 38 PHE B C 1
ATOM 1288 O O . PHE B 1 38 ? 14.961 -8.016 -0.092 1 98.81 38 PHE B O 1
ATOM 1295 N N . HIS B 1 39 ? 15.289 -5.867 -0.627 1 98.69 39 HIS B N 1
ATOM 1296 C CA . HIS B 1 39 ? 14.555 -5.988 -1.88 1 98.69 39 HIS B CA 1
ATOM 1297 C C . HIS B 1 39 ? 15.203 -7.016 -2.803 1 98.69 39 HIS B C 1
ATOM 1299 O O . HIS B 1 39 ? 14.523 -7.883 -3.35 1 98.69 39 HIS B O 1
ATOM 1305 N N . VAL B 1 40 ? 16.5 -6.984 -2.953 1 98.56 40 VAL B N 1
ATOM 1306 C CA . VAL B 1 40 ? 17.234 -7.863 -3.857 1 98.56 40 VAL B CA 1
ATOM 1307 C C . VAL B 1 40 ? 17.188 -9.297 -3.338 1 98.56 40 VAL B C 1
ATOM 1309 O O . VAL B 1 40 ? 16.922 -10.234 -4.098 1 98.56 40 VAL B O 1
ATOM 1312 N N . THR B 1 41 ? 17.438 -9.477 -2.055 1 98.56 41 THR B N 1
ATOM 1313 C CA . THR B 1 41 ? 17.391 -10.812 -1.463 1 98.56 41 THR B CA 1
ATOM 1314 C C . THR B 1 41 ? 16.016 -11.43 -1.619 1 98.56 41 THR B C 1
ATOM 1316 O O . THR B 1 41 ? 15.883 -12.609 -1.969 1 98.56 41 THR B O 1
ATOM 1319 N N . THR B 1 42 ? 14.977 -10.594 -1.321 1 98.5 42 THR B N 1
ATOM 1320 C CA . THR B 1 42 ? 13.609 -11.094 -1.479 1 98.5 42 THR B CA 1
ATOM 1321 C C . THR B 1 42 ? 13.352 -11.5 -2.926 1 98.5 42 THR B C 1
ATOM 1323 O O . THR B 1 42 ? 12.758 -12.555 -3.184 1 98.5 42 THR B O 1
ATOM 1326 N N . PHE B 1 43 ? 13.797 -10.664 -3.855 1 98.31 43 PHE B N 1
ATOM 1327 C CA . PHE B 1 43 ? 13.641 -10.969 -5.273 1 98.31 43 PHE B CA 1
ATOM 1328 C C . PHE B 1 43 ? 14.328 -12.289 -5.617 1 98.31 43 PHE B C 1
ATOM 1330 O O . PHE B 1 43 ? 13.742 -13.141 -6.293 1 98.31 43 PHE B O 1
ATOM 1337 N N . LEU B 1 44 ? 15.531 -12.516 -5.145 1 97.81 44 LEU B N 1
ATOM 1338 C CA . LEU B 1 44 ? 16.281 -13.734 -5.414 1 97.81 44 LEU B CA 1
ATOM 1339 C C . LEU B 1 44 ? 15.609 -14.945 -4.789 1 97.81 44 LEU B C 1
ATOM 1341 O O . LEU B 1 44 ? 15.578 -16.031 -5.391 1 97.81 44 LEU B O 1
ATOM 1345 N N . LEU B 1 45 ? 15.117 -14.789 -3.6 1 97.31 45 LEU B N 1
ATOM 1346 C CA . LEU B 1 45 ? 14.383 -15.859 -2.939 1 97.31 45 LEU B CA 1
ATOM 1347 C C . LEU B 1 45 ? 13.148 -16.266 -3.748 1 97.31 45 LEU B C 1
ATOM 1349 O O . LEU B 1 45 ? 12.859 -17.453 -3.895 1 97.31 45 LEU B O 1
ATOM 1353 N N . ILE B 1 46 ? 12.461 -15.281 -4.262 1 97.19 46 ILE B N 1
ATOM 1354 C CA . ILE B 1 46 ? 11.25 -15.516 -5.035 1 97.19 46 ILE B CA 1
ATOM 1355 C C . ILE B 1 46 ? 11.586 -16.328 -6.285 1 97.19 46 ILE B C 1
ATOM 1357 O O . ILE B 1 46 ? 10.945 -17.344 -6.562 1 97.19 46 ILE B O 1
ATOM 1361 N N . VAL B 1 47 ? 12.602 -16 -6.969 1 95.56 47 VAL B N 1
ATOM 1362 C CA . VAL B 1 47 ? 12.969 -16.688 -8.211 1 95.56 47 VAL B CA 1
ATOM 1363 C C . VAL B 1 47 ? 13.594 -18.047 -7.891 1 95.56 47 VAL B C 1
ATOM 1365 O O . VAL B 1 47 ? 13.281 -19.047 -8.539 1 95.56 47 VAL B O 1
ATOM 1368 N N . GLY B 1 48 ? 14.43 -18.062 -6.945 1 95.25 48 GLY B N 1
ATOM 1369 C CA . GLY B 1 48 ? 15.188 -19.266 -6.621 1 95.25 48 GLY B CA 1
ATOM 1370 C C . GLY B 1 48 ? 14.328 -20.344 -6.004 1 95.25 48 GLY B C 1
ATOM 1371 O O . GLY B 1 48 ? 14.641 -21.531 -6.129 1 95.25 48 GLY B O 1
ATOM 1372 N N . LEU B 1 49 ? 13.305 -19.891 -5.266 1 93.5 49 LEU B N 1
ATOM 1373 C CA . LEU B 1 49 ? 12.461 -20.844 -4.551 1 93.5 49 LEU B CA 1
ATOM 1374 C C . LEU B 1 49 ? 11.062 -20.891 -5.16 1 93.5 49 LEU B C 1
ATOM 1376 O O . LEU B 1 49 ? 10.086 -21.156 -4.457 1 93.5 49 LEU B O 1
ATOM 1380 N N . ARG B 1 50 ? 10.898 -20.578 -6.422 1 91.75 50 ARG B N 1
ATOM 1381 C CA . ARG B 1 50 ? 9.594 -20.484 -7.078 1 91.75 50 ARG B CA 1
ATOM 1382 C C . ARG B 1 50 ? 8.898 -21.828 -7.137 1 91.75 50 ARG B C 1
ATOM 1384 O O . ARG B 1 50 ? 7.684 -21.906 -7.301 1 91.75 50 ARG B O 1
ATOM 1391 N N . ARG B 1 51 ? 9.641 -22.984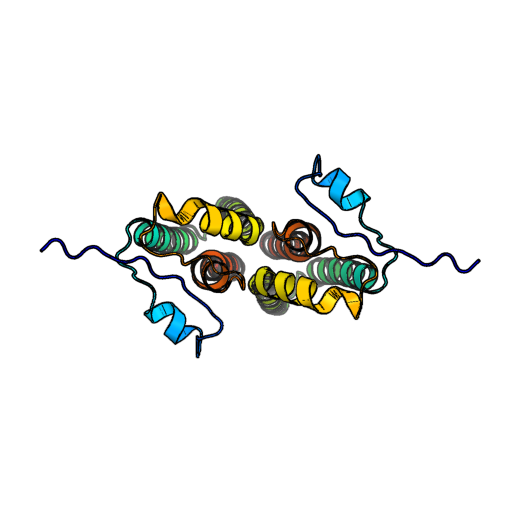 -7.027 1 91.5 51 ARG B N 1
ATOM 1392 C CA . ARG B 1 51 ? 9.062 -24.312 -7.109 1 91.5 51 ARG B CA 1
ATOM 1393 C C . ARG B 1 51 ? 8.336 -24.672 -5.816 1 91.5 51 ARG B C 1
ATOM 1395 O O . ARG B 1 51 ? 7.559 -25.641 -5.781 1 91.5 51 ARG B O 1
ATOM 1402 N N . TYR B 1 52 ? 8.734 -23.938 -4.746 1 92.62 52 TYR B N 1
ATOM 1403 C CA . TYR B 1 52 ? 8.102 -24.172 -3.453 1 92.62 52 TYR B CA 1
ATOM 1404 C C . TYR B 1 52 ? 6.898 -23.266 -3.258 1 92.62 52 TYR B C 1
ATOM 1406 O O . TYR B 1 52 ? 6.996 -22.234 -2.584 1 92.62 52 TYR B O 1
ATOM 1414 N N . THR B 1 53 ? 5.766 -23.625 -3.67 1 87.31 53 THR B N 1
ATOM 1415 C CA . THR B 1 53 ? 4.559 -22.812 -3.771 1 87.31 53 THR B CA 1
ATOM 1416 C C . THR B 1 53 ? 4.07 -22.406 -2.387 1 87.31 53 THR B C 1
ATOM 1418 O O . THR B 1 53 ? 3.623 -21.266 -2.197 1 87.31 53 THR B O 1
ATOM 1421 N N . ASN B 1 54 ? 4.062 -23.391 -1.428 1 89.81 54 ASN B N 1
ATOM 1422 C CA . ASN B 1 54 ? 3.623 -23.031 -0.083 1 89.81 54 ASN B CA 1
ATOM 1423 C C . ASN B 1 54 ? 4.496 -21.938 0.521 1 89.81 54 ASN B C 1
ATOM 1425 O O . ASN B 1 54 ? 3.99 -21.031 1.194 1 89.81 54 ASN B O 1
ATOM 1429 N N . PHE B 1 55 ? 5.812 -22.094 0.255 1 92.69 55 PHE B N 1
ATOM 1430 C CA . PHE B 1 55 ? 6.73 -21.062 0.73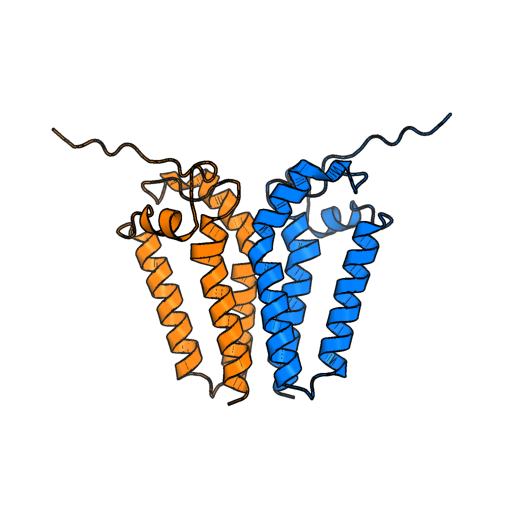1 1 92.69 55 PHE B CA 1
ATOM 1431 C C . PHE B 1 55 ? 6.426 -19.719 0.079 1 92.69 55 PHE B C 1
ATOM 1433 O O . PHE B 1 55 ? 6.402 -18.688 0.753 1 92.69 55 PHE B O 1
ATOM 1440 N N . GLN B 1 56 ? 6.113 -19.688 -1.216 1 92.44 56 GLN B N 1
ATOM 1441 C CA . GLN B 1 56 ? 5.801 -18.469 -1.952 1 92.44 56 GLN B CA 1
ATOM 1442 C C . GLN B 1 56 ? 4.535 -17.812 -1.414 1 92.44 56 GLN B C 1
ATOM 1444 O O . GLN B 1 56 ? 4.457 -16.578 -1.339 1 92.44 56 GLN B O 1
ATOM 1449 N N . GLY B 1 57 ? 3.559 -18.625 -1.031 1 93.88 57 GLY B N 1
ATOM 1450 C CA . GLY B 1 57 ? 2.344 -18.078 -0.451 1 93.88 57 GLY B CA 1
ATOM 1451 C C . GLY B 1 57 ? 2.586 -17.344 0.849 1 93.88 57 GLY B C 1
ATOM 1452 O O . GLY B 1 57 ? 2.045 -16.25 1.058 1 93.88 57 GLY B O 1
ATOM 1453 N N . ILE B 1 58 ? 3.354 -17.969 1.686 1 96.12 58 ILE B N 1
ATOM 1454 C CA . ILE B 1 58 ? 3.668 -17.359 2.971 1 96.12 58 ILE B CA 1
ATOM 1455 C C . ILE B 1 58 ? 4.48 -16.078 2.75 1 96.12 58 ILE B C 1
ATOM 1457 O O . ILE B 1 58 ? 4.211 -15.055 3.371 1 96.12 58 ILE B O 1
ATOM 1461 N N . LEU B 1 59 ? 5.488 -16.219 1.903 1 97.06 59 LEU B N 1
ATOM 1462 C CA . LEU B 1 59 ? 6.285 -15.039 1.571 1 97.06 59 LEU B CA 1
ATOM 1463 C C . LEU B 1 59 ? 5.406 -13.914 1.037 1 97.06 59 LEU B C 1
ATOM 1465 O O . LEU B 1 59 ? 5.574 -12.75 1.417 1 97.06 59 LEU B O 1
ATOM 1469 N N . PHE B 1 60 ? 4.465 -14.203 0.207 1 97.56 60 PHE B N 1
ATOM 1470 C CA . PHE B 1 60 ? 3.529 -13.242 -0.358 1 97.56 60 PHE B CA 1
ATOM 1471 C C . PHE B 1 60 ? 2.738 -12.547 0.744 1 97.56 60 PHE B C 1
ATOM 1473 O O . PHE B 1 60 ? 2.615 -11.32 0.747 1 97.56 60 PHE B O 1
ATOM 1480 N N . LEU B 1 61 ? 2.219 -13.367 1.611 1 97.81 61 LEU B N 1
ATOM 1481 C CA . LEU B 1 61 ? 1.429 -12.805 2.699 1 97.81 61 LEU B CA 1
ATOM 1482 C C . LEU B 1 61 ? 2.268 -11.852 3.547 1 97.81 61 LEU B C 1
ATOM 1484 O O . LEU B 1 61 ? 1.791 -10.789 3.955 1 97.81 61 LEU B O 1
ATOM 1488 N N . CYS B 1 62 ? 3.48 -12.219 3.818 1 98.31 62 CYS B N 1
ATOM 1489 C CA . CYS B 1 62 ? 4.383 -11.359 4.574 1 98.31 62 CYS B CA 1
ATOM 1490 C C . CYS B 1 62 ? 4.629 -10.047 3.84 1 98.31 62 CYS B C 1
ATOM 1492 O O . CYS B 1 62 ? 4.578 -8.977 4.445 1 98.31 62 CYS B O 1
ATOM 1494 N N . LEU B 1 63 ? 4.875 -10.102 2.557 1 98.75 63 LEU B N 1
ATOM 1495 C CA . LEU B 1 63 ? 5.113 -8.914 1.752 1 98.75 63 LEU B CA 1
ATOM 1496 C C . LEU B 1 63 ? 3.873 -8.031 1.706 1 98.75 63 LEU B C 1
ATOM 1498 O O . LEU B 1 63 ? 3.979 -6.801 1.776 1 98.75 63 LEU B O 1
ATOM 1502 N N . LEU B 1 64 ? 2.695 -8.617 1.649 1 98.56 64 LEU B N 1
ATOM 1503 C CA . LEU B 1 64 ? 1.458 -7.844 1.7 1 98.56 64 LEU B CA 1
ATOM 1504 C C . LEU B 1 64 ? 1.327 -7.113 3.033 1 98.56 64 LEU B C 1
ATOM 1506 O O . LEU B 1 64 ? 0.862 -5.973 3.078 1 98.56 64 LEU B O 1
ATOM 1510 N N . GLY B 1 65 ? 1.664 -7.82 4.094 1 98.44 65 GLY B N 1
ATOM 1511 C CA . GLY B 1 65 ? 1.643 -7.172 5.395 1 98.44 65 GLY B CA 1
ATOM 1512 C C . GLY B 1 65 ? 2.559 -5.965 5.473 1 98.44 65 GLY B C 1
ATOM 1513 O O . GLY B 1 65 ? 2.189 -4.938 6.043 1 98.44 65 GLY B O 1
ATOM 1514 N N . LEU B 1 66 ? 3.715 -6.121 4.969 1 98.62 66 LEU B N 1
ATOM 1515 C CA . LEU B 1 66 ? 4.652 -5 4.922 1 98.62 66 LEU B CA 1
ATOM 1516 C C . LEU B 1 66 ? 4.09 -3.859 4.082 1 98.62 66 LEU B C 1
ATOM 1518 O O . LEU B 1 66 ? 4.176 -2.693 4.473 1 98.62 66 LEU B O 1
ATOM 1522 N N . ALA B 1 67 ? 3.533 -4.172 2.924 1 98.44 67 ALA B N 1
ATOM 1523 C CA . ALA B 1 67 ? 2.926 -3.148 2.078 1 98.44 67 ALA B CA 1
ATOM 1524 C C . ALA B 1 67 ? 1.734 -2.498 2.775 1 98.44 67 ALA B C 1
ATOM 1526 O O . ALA B 1 67 ? 1.52 -1.289 2.652 1 98.44 67 ALA B O 1
ATOM 1527 N N . PHE B 1 68 ? 0.959 -3.266 3.473 1 97.94 68 PHE B N 1
ATOM 1528 C CA . PHE B 1 68 ? -0.219 -2.797 4.195 1 97.94 68 PHE B CA 1
ATOM 1529 C C . PHE B 1 68 ? 0.161 -1.742 5.227 1 97.94 68 PHE B C 1
ATOM 1531 O O . PHE B 1 68 ? -0.597 -0.801 5.469 1 97.94 68 PHE B O 1
ATOM 1538 N N . ALA B 1 69 ? 1.312 -1.793 5.723 1 97.75 69 ALA B N 1
ATOM 1539 C CA . ALA B 1 69 ? 1.76 -0.919 6.801 1 97.75 69 ALA B CA 1
ATOM 1540 C C . ALA B 1 69 ? 2.473 0.312 6.25 1 97.75 69 ALA B C 1
ATOM 1542 O O . ALA B 1 69 ? 3.02 1.114 7.012 1 97.75 69 ALA B O 1
ATOM 1543 N N . SER B 1 70 ? 2.494 0.479 4.961 1 97.81 70 SER B N 1
ATOM 1544 C CA . SER B 1 70 ? 3.301 1.524 4.34 1 97.81 70 SER B CA 1
ATOM 1545 C C . SER B 1 70 ? 2.922 2.902 4.871 1 97.81 70 SER B C 1
ATOM 1547 O O . SER B 1 70 ? 3.793 3.73 5.145 1 97.81 70 SER B O 1
ATOM 1549 N N . GLU B 1 71 ? 1.66 3.133 5.109 1 95.56 71 GLU B N 1
ATOM 1550 C CA . GLU B 1 71 ? 1.21 4.422 5.625 1 95.56 71 GLU B CA 1
ATOM 1551 C C . GLU B 1 71 ? 1.739 4.668 7.035 1 95.56 71 GLU B C 1
ATOM 1553 O O . GLU B 1 71 ? 2.309 5.727 7.312 1 95.56 71 GLU B O 1
ATOM 1558 N N . GLN B 1 72 ? 1.526 3.73 7.855 1 96.38 72 GLN B N 1
ATOM 1559 C CA . GLN B 1 72 ? 1.992 3.85 9.234 1 96.38 72 GLN B CA 1
ATOM 1560 C C . GLN B 1 72 ? 3.512 3.965 9.289 1 96.38 72 GLN B C 1
ATOM 1562 O O . GLN B 1 72 ? 4.051 4.719 10.102 1 96.38 72 GLN B O 1
ATOM 1567 N N . LEU B 1 73 ? 4.203 3.285 8.438 1 97.56 73 LEU B N 1
ATOM 1568 C CA . LEU B 1 73 ? 5.66 3.357 8.398 1 97.56 73 LEU B CA 1
ATOM 1569 C C . LEU B 1 73 ? 6.121 4.734 7.93 1 97.56 73 LEU B C 1
ATOM 1571 O O . LEU B 1 73 ? 7.125 5.258 8.422 1 97.56 73 LEU B O 1
ATOM 1575 N N . ASN B 1 74 ? 5.387 5.238 6.973 1 97.75 74 ASN B N 1
ATOM 1576 C CA . ASN B 1 74 ? 5.727 6.586 6.523 1 97.75 74 ASN B CA 1
ATOM 1577 C C . ASN B 1 74 ? 5.609 7.602 7.656 1 97.75 74 ASN B C 1
ATOM 1579 O O . ASN B 1 74 ? 6.496 8.438 7.84 1 97.75 74 ASN B O 1
ATOM 1583 N N . VAL B 1 75 ? 4.555 7.527 8.43 1 96.44 75 VAL B N 1
ATOM 1584 C CA . VAL B 1 75 ? 4.312 8.453 9.539 1 96.44 75 VAL B CA 1
ATOM 1585 C C . VAL B 1 75 ? 5.359 8.242 10.625 1 96.44 75 VAL B C 1
ATOM 1587 O O . VAL B 1 75 ? 5.953 9.203 11.117 1 96.44 75 VAL B O 1
ATOM 1590 N N . LEU B 1 76 ? 5.594 7.035 10.977 1 96.44 76 LEU B N 1
ATOM 1591 C CA . LEU B 1 76 ? 6.609 6.73 11.984 1 96.44 76 LEU B CA 1
ATOM 1592 C C . LEU B 1 76 ? 7.988 7.184 11.516 1 96.44 76 LEU B C 1
ATOM 1594 O O . LEU B 1 76 ? 8.773 7.715 12.305 1 96.44 76 LEU B O 1
ATOM 1598 N N . GLY B 1 77 ? 8.328 6.949 10.258 1 97.38 77 GLY B N 1
ATOM 1599 C CA . GLY B 1 77 ? 9.578 7.438 9.703 1 97.38 77 GLY B CA 1
ATOM 1600 C C . GLY B 1 77 ? 9.711 8.945 9.789 1 97.38 77 GLY B C 1
ATOM 1601 O O . GLY B 1 77 ? 10.781 9.461 10.117 1 97.38 77 GLY B O 1
ATOM 1602 N N . ALA B 1 78 ? 8.641 9.602 9.461 1 96.44 78 ALA B N 1
ATOM 1603 C CA . ALA B 1 78 ? 8.648 11.062 9.531 1 96.44 78 ALA B CA 1
ATOM 1604 C C . ALA B 1 78 ? 8.875 11.539 10.969 1 96.44 78 ALA B C 1
ATOM 1606 O O . ALA B 1 78 ? 9.602 12.516 11.195 1 96.44 78 ALA B O 1
ATOM 1607 N N . LYS B 1 79 ? 8.32 10.875 11.852 1 96.25 79 LYS B N 1
ATOM 1608 C CA . LYS B 1 79 ? 8.391 11.273 13.25 1 96.25 79 LYS B CA 1
ATOM 1609 C C . LYS B 1 79 ? 9.75 10.945 13.852 1 96.25 79 LYS B C 1
ATOM 1611 O O . LYS B 1 79 ? 10.258 11.68 14.703 1 96.25 79 LYS B O 1
ATOM 1616 N N . HIS B 1 80 ? 10.445 9.883 13.367 1 97.31 80 HIS B N 1
ATOM 1617 C CA . HIS B 1 80 ? 11.617 9.391 14.086 1 97.31 80 HIS B CA 1
ATOM 1618 C C . HIS B 1 80 ? 12.828 9.305 13.172 1 97.31 80 HIS B C 1
ATOM 1620 O O . HIS B 1 80 ? 13.805 8.617 13.484 1 97.31 80 HIS B O 1
ATOM 1626 N N . TRP B 1 81 ? 12.82 9.922 12.047 1 96 81 TRP B N 1
ATOM 1627 C CA . TRP B 1 81 ? 13.891 9.789 11.062 1 96 81 TRP B CA 1
ATOM 1628 C C . TRP B 1 81 ? 15.234 10.172 11.664 1 96 81 TRP B C 1
ATOM 1630 O O . TRP B 1 81 ? 16.266 9.586 11.328 1 96 81 TRP B O 1
ATOM 1640 N N . ARG B 1 82 ? 15.312 11.039 12.68 1 96.38 82 ARG B N 1
ATOM 1641 C CA . ARG B 1 82 ? 16.562 11.562 13.227 1 96.38 82 ARG B CA 1
ATOM 1642 C C . ARG B 1 82 ? 17.344 10.469 13.945 1 96.38 82 ARG B C 1
ATOM 1644 O O . ARG B 1 82 ? 18.562 10.586 14.141 1 96.38 82 ARG B O 1
ATOM 1651 N N . THR B 1 83 ? 16.734 9.484 14.32 1 97.25 83 THR B N 1
ATOM 1652 C CA . THR B 1 83 ? 17.391 8.414 15.07 1 97.25 83 THR B CA 1
ATOM 1653 C C . THR B 1 83 ? 18.141 7.477 14.141 1 97.25 83 THR B C 1
ATOM 1655 O O . THR B 1 83 ? 19.047 6.758 14.578 1 97.25 83 THR B O 1
ATOM 1658 N N . PHE B 1 84 ? 17.891 7.504 12.859 1 96.88 84 PHE B N 1
ATOM 1659 C CA . PHE B 1 84 ? 18.516 6.469 12.047 1 96.88 84 PHE B CA 1
ATOM 1660 C C . PHE B 1 84 ? 18.938 7.031 10.688 1 96.88 84 PHE B C 1
ATOM 1662 O O . PHE B 1 84 ? 19.672 6.375 9.945 1 96.88 84 PHE B O 1
ATOM 1669 N N . SER B 1 85 ? 18.484 8.203 10.312 1 95.94 85 SER B N 1
ATOM 1670 C CA . SER B 1 85 ? 18.719 8.773 8.992 1 95.94 85 SER B CA 1
ATOM 1671 C C . SER B 1 85 ? 19.344 10.164 9.086 1 95.94 85 SER B C 1
ATOM 1673 O O . SER B 1 85 ? 19.047 10.914 10.023 1 95.94 85 SER B O 1
ATOM 1675 N N . ARG B 1 86 ? 20.062 10.5 8.07 1 96.06 86 ARG B N 1
ATOM 1676 C CA . ARG B 1 86 ? 20.656 11.836 8.016 1 96.06 86 ARG B CA 1
ATOM 1677 C C . ARG B 1 86 ? 19.656 12.859 7.477 1 96.06 86 ARG B C 1
ATOM 1679 O O . ARG B 1 86 ? 19.625 14 7.934 1 96.06 86 ARG B O 1
ATOM 1686 N N . ASP B 1 87 ? 18.812 12.43 6.516 1 95.12 87 ASP B N 1
ATOM 1687 C CA . ASP B 1 87 ? 17.812 13.305 5.895 1 95.12 87 ASP B CA 1
ATOM 1688 C C . ASP B 1 87 ? 16.406 12.82 6.188 1 95.12 87 ASP B C 1
ATOM 1690 O O . ASP B 1 87 ? 16.188 11.641 6.508 1 95.12 87 ASP B O 1
ATOM 1694 N N . GLN B 1 88 ? 15.461 13.742 6.105 1 95.94 88 GLN B N 1
ATOM 1695 C CA . GLN B 1 88 ? 14.047 13.406 6.266 1 95.94 88 GLN B CA 1
ATOM 1696 C C . GLN B 1 88 ? 13.414 13.062 4.926 1 95.94 88 GLN B C 1
ATOM 1698 O O . GLN B 1 88 ? 12.867 13.93 4.242 1 95.94 88 GLN B O 1
ATOM 1703 N N . TYR B 1 89 ? 13.344 11.828 4.617 1 96.44 89 TYR B N 1
ATOM 1704 C CA . TYR B 1 89 ? 12.852 11.375 3.32 1 96.44 89 TYR B CA 1
ATOM 1705 C C . TYR B 1 89 ? 11.336 11.188 3.352 1 96.44 89 TYR B C 1
ATOM 1707 O O . TYR B 1 89 ? 10.68 11.242 2.312 1 96.44 89 TYR B O 1
ATOM 1715 N N . PHE B 1 90 ? 10.742 10.898 4.477 1 96.81 90 PHE B N 1
ATOM 1716 C CA . PHE B 1 90 ? 9.344 10.516 4.625 1 96.81 90 PHE B CA 1
ATOM 1717 C C . PHE B 1 90 ? 8.43 11.734 4.516 1 96.81 90 PHE B C 1
ATOM 1719 O O . PHE B 1 90 ? 7.965 12.258 5.527 1 96.81 90 PHE B O 1
ATOM 1726 N N . ASP B 1 91 ? 8.117 12.07 3.33 1 93.06 91 ASP B N 1
ATOM 1727 C CA . ASP B 1 91 ? 7.383 13.289 3.025 1 93.06 91 ASP B CA 1
ATOM 1728 C C . ASP B 1 91 ? 5.879 13.086 3.186 1 93.06 91 ASP B C 1
ATOM 1730 O O . ASP B 1 91 ? 5.402 11.945 3.207 1 93.06 91 ASP B O 1
ATOM 1734 N N . SER B 1 92 ? 5.117 14.094 3.133 1 92.12 92 SER B N 1
ATOM 1735 C CA . SER B 1 92 ? 3.688 14.047 3.436 1 92.12 92 SER B CA 1
ATOM 1736 C C . SER B 1 92 ? 2.891 13.484 2.266 1 92.12 92 SER B C 1
ATOM 1738 O O . SER B 1 92 ? 1.798 12.945 2.453 1 92.12 92 SER B O 1
ATOM 1740 N N . PHE B 1 93 ? 3.369 13.656 1.161 1 92.19 93 PHE B N 1
ATOM 1741 C CA . PHE B 1 93 ? 2.674 13.109 0.002 1 92.19 93 PHE B CA 1
ATOM 1742 C C . PHE B 1 93 ? 2.895 11.602 -0.1 1 92.19 93 PHE B C 1
ATOM 1744 O O . PHE B 1 93 ? 2.135 10.906 -0.773 1 92.19 93 PHE B O 1
ATOM 1751 N N . GLY B 1 94 ? 3.994 11.117 0.438 1 94.38 94 GLY B N 1
ATOM 1752 C CA . GLY B 1 94 ? 4.27 9.688 0.506 1 94.38 94 GLY B CA 1
ATOM 1753 C C . GLY B 1 94 ? 5.016 9.164 -0.708 1 94.38 94 GLY B C 1
ATOM 1754 O O . GLY B 1 94 ? 4.871 8 -1.076 1 94.38 94 GLY B O 1
ATOM 1755 N N . LEU B 1 95 ? 5.711 10.055 -1.325 1 95.19 95 LEU B N 1
ATOM 1756 C CA . LEU B 1 95 ? 6.441 9.641 -2.518 1 95.19 95 LEU B CA 1
ATOM 1757 C C . LEU B 1 95 ? 7.562 8.672 -2.156 1 95.19 95 LEU B C 1
ATOM 1759 O O . LEU B 1 95 ? 7.742 7.645 -2.816 1 95.19 95 LEU B O 1
ATOM 1763 N N . PHE B 1 96 ? 8.352 8.953 -1.128 1 97.25 96 PHE B N 1
ATOM 1764 C CA . PHE B 1 96 ? 9.477 8.117 -0.735 1 97.25 96 PHE B CA 1
ATOM 1765 C C . PHE B 1 96 ? 9.008 6.711 -0.375 1 97.25 96 PHE B C 1
ATOM 1767 O O . PHE B 1 96 ? 9.523 5.727 -0.906 1 97.25 96 PHE B O 1
ATOM 1774 N N . ILE B 1 97 ? 8.008 6.645 0.508 1 98.06 97 ILE B N 1
ATOM 1775 C CA . ILE B 1 97 ? 7.582 5.348 1.021 1 98.06 97 ILE B CA 1
ATOM 1776 C C . ILE B 1 97 ? 6.945 4.535 -0.104 1 98.06 97 ILE B C 1
ATOM 1778 O O . ILE B 1 97 ? 7.062 3.307 -0.132 1 98.06 97 ILE B O 1
ATOM 1782 N N . SER B 1 98 ? 6.25 5.223 -1.038 1 97.44 98 SER B N 1
ATOM 1783 C CA . SER B 1 98 ? 5.617 4.535 -2.158 1 97.44 98 SER B CA 1
ATOM 1784 C C . SER B 1 98 ? 6.66 4.004 -3.139 1 97.44 98 SER B C 1
ATOM 1786 O O . SER B 1 98 ? 6.602 2.84 -3.545 1 97.44 98 SER B O 1
ATOM 1788 N N . VAL B 1 99 ? 7.625 4.77 -3.43 1 97.69 99 VAL B N 1
ATOM 1789 C CA . VAL B 1 99 ? 8.539 4.438 -4.516 1 97.69 99 VAL B CA 1
ATOM 1790 C C . VAL B 1 99 ? 9.656 3.535 -3.994 1 97.69 99 VAL B C 1
ATOM 1792 O O . VAL B 1 99 ? 10.008 2.543 -4.633 1 97.69 99 VAL B O 1
ATOM 1795 N N . VAL B 1 100 ? 10.18 3.889 -2.861 1 98.38 100 VAL B N 1
ATOM 1796 C CA . VAL B 1 100 ? 11.414 3.264 -2.396 1 98.38 100 VAL B CA 1
ATOM 1797 C C . VAL B 1 100 ? 11.086 2.021 -1.569 1 98.38 100 VAL B C 1
ATOM 1799 O O . VAL B 1 100 ? 11.836 1.047 -1.576 1 98.38 100 VAL B O 1
ATOM 1802 N N . TYR B 1 101 ? 9.977 2.031 -0.916 1 98.75 101 TYR B N 1
ATOM 1803 C CA . TYR B 1 101 ? 9.633 0.95 0.002 1 98.75 101 TYR B CA 1
ATOM 1804 C C . TYR B 1 101 ? 8.539 0.066 -0.583 1 98.75 101 TYR B C 1
ATOM 1806 O O . TYR B 1 101 ? 8.797 -1.074 -0.975 1 98.75 101 TYR B O 1
ATOM 1814 N N . ALA B 1 102 ? 7.379 0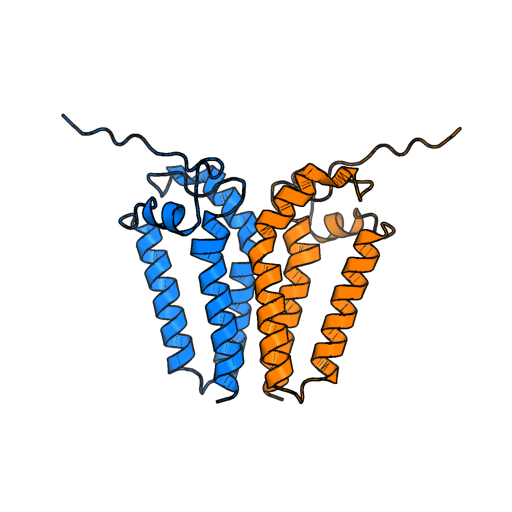.613 -0.823 1 98.75 102 ALA B N 1
ATOM 1815 C CA . ALA B 1 102 ? 6.211 -0.184 -1.188 1 98.75 102 ALA B CA 1
ATOM 1816 C C . ALA B 1 102 ? 6.293 -0.641 -2.643 1 98.75 102 ALA B C 1
ATOM 1818 O O . ALA B 1 102 ? 5.895 -1.761 -2.971 1 98.75 102 ALA B O 1
ATOM 1819 N N . GLY B 1 103 ? 6.746 0.213 -3.52 1 98.44 103 GLY B N 1
ATOM 1820 C CA . GLY B 1 103 ? 6.824 -0.117 -4.934 1 98.44 103 GLY B CA 1
ATOM 1821 C C . GLY B 1 103 ? 7.547 -1.424 -5.203 1 98.44 103 GLY B C 1
ATOM 1822 O O . GLY B 1 103 ? 6.977 -2.346 -5.785 1 98.44 103 GLY B O 1
ATOM 1823 N N . PRO B 1 104 ? 8.781 -1.521 -4.805 1 98.69 104 PRO B N 1
ATOM 1824 C CA . PRO B 1 104 ? 9.531 -2.76 -5.02 1 98.69 104 PRO B CA 1
ATOM 1825 C C . PRO B 1 104 ? 8.883 -3.969 -4.352 1 98.69 104 PRO B C 1
ATOM 1827 O O . PRO B 1 104 ? 8.953 -5.082 -4.879 1 98.69 104 PRO B O 1
ATOM 1830 N N . ILE B 1 105 ? 8.312 -3.785 -3.176 1 98.88 105 ILE B N 1
ATOM 1831 C CA . ILE B 1 105 ? 7.617 -4.875 -2.5 1 98.88 105 ILE B CA 1
ATOM 1832 C C . ILE B 1 105 ? 6.457 -5.359 -3.365 1 98.88 105 ILE B C 1
ATOM 1834 O O . ILE B 1 105 ? 6.301 -6.562 -3.592 1 98.88 105 ILE B O 1
ATOM 1838 N N . LEU B 1 106 ? 5.68 -4.426 -3.873 1 98.75 106 LEU B N 1
ATOM 1839 C CA . LEU B 1 106 ? 4.543 -4.773 -4.723 1 98.75 106 LEU B CA 1
ATOM 1840 C C . LEU B 1 106 ? 5.012 -5.418 -6.02 1 98.75 106 LEU B C 1
ATOM 1842 O O . LEU B 1 106 ? 4.363 -6.332 -6.535 1 98.75 106 LEU B O 1
ATOM 1846 N N . PHE B 1 107 ? 6.078 -4.984 -6.57 1 98.38 107 PHE B N 1
ATOM 1847 C CA . PHE B 1 107 ? 6.66 -5.609 -7.754 1 98.38 107 PHE B CA 1
ATOM 1848 C C . PHE B 1 107 ? 7.016 -7.066 -7.477 1 98.38 107 PHE B C 1
ATOM 1850 O O . PHE B 1 107 ? 6.73 -7.945 -8.289 1 98.38 107 PHE B O 1
ATOM 1857 N N . ASN B 1 108 ? 7.633 -7.281 -6.367 1 98.38 108 ASN B N 1
ATOM 1858 C CA . ASN B 1 108 ? 7.961 -8.648 -5.973 1 98.38 108 ASN B CA 1
ATOM 1859 C C . ASN B 1 108 ? 6.707 -9.508 -5.832 1 98.38 108 ASN B C 1
ATOM 1861 O O . ASN B 1 108 ? 6.715 -10.688 -6.191 1 98.38 108 ASN B O 1
ATOM 1865 N N . CYS B 1 109 ? 5.656 -8.93 -5.297 1 97.81 109 CYS B N 1
ATOM 1866 C CA . CYS B 1 109 ? 4.391 -9.648 -5.227 1 97.81 109 CYS B CA 1
ATOM 1867 C C . CYS B 1 109 ? 3.898 -10.023 -6.617 1 97.81 109 CYS B C 1
ATOM 1869 O O . CYS B 1 109 ? 3.381 -11.125 -6.82 1 97.81 109 CYS B O 1
ATOM 1871 N N . PHE B 1 110 ? 4.051 -9.117 -7.508 1 97.31 110 PHE B N 1
ATOM 1872 C CA . PHE B 1 110 ? 3.668 -9.406 -8.883 1 97.31 110 PHE B CA 1
ATOM 1873 C C . PHE B 1 110 ? 4.477 -10.578 -9.438 1 97.31 110 PHE B C 1
ATOM 1875 O O . PHE B 1 110 ? 3.928 -11.469 -10.086 1 97.31 110 PHE B O 1
ATOM 1882 N N . ILE B 1 111 ? 5.758 -10.57 -9.211 1 96.31 111 ILE B N 1
ATOM 1883 C CA . ILE B 1 111 ? 6.633 -11.625 -9.719 1 96.31 111 ILE B CA 1
ATOM 1884 C C . ILE B 1 111 ? 6.207 -12.977 -9.133 1 96.31 111 ILE B C 1
ATOM 1886 O O . ILE B 1 111 ? 6.172 -13.984 -9.844 1 96.31 111 ILE B O 1
ATOM 1890 N N . ILE B 1 112 ? 5.902 -12.984 -7.898 1 95.75 112 ILE B N 1
ATOM 1891 C CA . ILE B 1 112 ? 5.422 -14.219 -7.289 1 95.75 112 ILE B CA 1
ATOM 1892 C C . ILE B 1 112 ? 4.18 -14.711 -8.031 1 95.75 112 ILE B C 1
ATOM 1894 O O . ILE B 1 112 ? 4.066 -15.898 -8.344 1 95.75 112 ILE B O 1
ATOM 1898 N N . THR B 1 113 ? 3.309 -13.812 -8.281 1 93.06 113 THR B N 1
ATOM 1899 C CA . THR B 1 113 ? 2.035 -14.156 -8.898 1 93.06 113 THR B CA 1
ATOM 1900 C C . THR B 1 113 ? 2.25 -14.727 -10.305 1 93.06 113 THR B C 1
ATOM 1902 O O . THR B 1 113 ? 1.603 -15.703 -10.688 1 93.06 113 THR B O 1
ATOM 1905 N N . VAL B 1 114 ? 3.176 -14.211 -11.039 1 90.31 114 VAL B N 1
ATOM 1906 C CA . VAL B 1 114 ? 3.309 -14.609 -12.438 1 90.31 114 VAL B CA 1
ATOM 1907 C C . VAL B 1 114 ? 4.297 -15.766 -12.555 1 90.31 114 VAL B C 1
ATOM 1909 O O . VAL B 1 114 ? 4.262 -16.531 -13.516 1 90.31 114 VAL B O 1
ATOM 1912 N N . SER B 1 115 ? 5.207 -15.867 -11.711 1 86 115 SER B N 1
ATOM 1913 C CA . SER B 1 115 ? 6.215 -16.922 -11.781 1 86 115 SER B CA 1
ATOM 1914 C C . SER B 1 115 ? 5.633 -18.281 -11.406 1 86 115 SER B C 1
ATOM 1916 O O . SER B 1 115 ? 6.172 -19.312 -11.781 1 86 115 SER B O 1
ATOM 1918 N N . ASN B 1 116 ? 4.668 -18.312 -10.617 1 72.88 116 ASN B N 1
ATOM 1919 C CA . ASN B 1 116 ? 4.027 -19.562 -10.242 1 72.88 116 ASN B CA 1
ATOM 1920 C C . ASN B 1 116 ? 3.277 -20.188 -11.422 1 72.88 116 ASN B C 1
ATOM 1922 O O . ASN B 1 116 ? 2.883 -21.344 -11.375 1 72.88 116 ASN B O 1
ATOM 1926 N N . LYS B 1 117 ? 3.061 -19.438 -12.414 1 64.5 117 LYS B N 1
ATOM 1927 C CA . LYS B 1 117 ? 2.381 -19.922 -13.609 1 64.5 117 LYS B CA 1
ATOM 1928 C C . LYS B 1 117 ? 3.373 -20.531 -14.594 1 64.5 117 LYS B C 1
ATOM 1930 O O . LYS B 1 117 ? 2.986 -21.312 -15.469 1 64.5 117 LYS B O 1
ATOM 1935 N N . LEU B 1 118 ? 4.617 -20.203 -14.375 1 50.5 118 LEU B N 1
ATOM 1936 C CA . LEU B 1 118 ? 5.598 -20.797 -15.281 1 50.5 118 LEU B CA 1
ATOM 1937 C C . LEU B 1 118 ? 6.109 -22.125 -14.734 1 50.5 118 LEU B C 1
ATOM 1939 O O . LEU B 1 118 ? 6.312 -22.266 -13.531 1 50.5 118 LEU B O 1
#

pLDDT: mean 92.08, std 10.43, range [44.44, 98.88]

Sequence (236 aa):
MKNTYVPRFFDTNQIDGVWEYVKAIDWSEPWLAGLLVFHVTTFLLIVGLRRYTNFQGILFLCLLGLAFASEQLNVLGAKHWRTFSRDQYFDSFGLFISVVYAGPILFNCFIITVSNKLMKNTYVPRFFDTNQIDGVWEYVKAIDWSEPWLAGLLVFHVTTFLLIVGLRRYTNFQGILFLCLLGLAFASEQLNVLGAKHWRTFSRDQYFDSFGLFISVVYAGPILFNCFIITVSNKL